Protein AF-A0A520XTR5-F1 (afdb_monomer)

Sequence (187 aa):
MSNNLAYTSVGLPLHTDNPYRDPCPTVQLLHCLAAAPTGGASQFADGFHAAERLRDEDPESFEVLTSTPLTFRFHDDDVDLRASRPMIELDLRGEVVAVSVNHRSMEAPSPTHVDLDSFYRAYQRFATLLQEGQIELTLRPGELVAFDNRRVLHGRAGFELTERRHLQGCYIDMDAIWSAARQATSK

Mean predic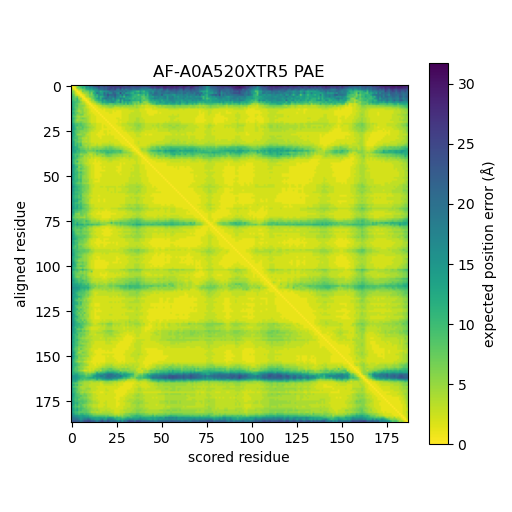ted aligned error: 4.66 Å

Foldseek 3Di:
DDPDCVPPLAWWAWFFPDPLDVVDFFKKKKAWQDAAPDFWWKKKFFLQVLLVVCCVVPVLLSCLQAQFWWKFWDDDDPDTGIDIHGQFHADPVRHTDFGGDDPVGTDQGDCVRDDNVSNVVSVVSSSVSRVVRMDTHGDDHGDMDMDTSRTMTMIITRGDPPDDTDMDMDTDHVVVVVVVVVVVVVD

Radius of gyration: 17.44 Å; Cα contacts (8 Å, |Δi|>4): 364; chains: 1; bounding box: 44×44×43 Å

Solvent-accessible surface area (backbone atoms only — not comparable to full-atom values): 10175 Å² total; per-residue (Å²): 128,85,90,51,66,88,81,49,54,61,55,41,69,74,23,25,64,57,59,20,40,83,78,52,60,33,24,40,35,44,33,25,71,30,52,46,94,45,61,50,33,37,29,38,21,56,39,54,62,29,47,53,50,32,44,74,76,38,49,67,37,34,51,47,37,47,69,36,68,31,45,18,44,48,79,56,100,93,44,80,40,65,26,75,46,29,39,34,34,61,47,99,86,68,47,79,70,32,38,49,42,40,84,90,31,48,52,83,70,51,72,90,75,39,62,61,69,60,48,54,52,25,51,50,53,49,52,49,43,36,58,75,56,49,46,77,49,76,63,49,59,81,37,72,51,72,48,45,26,32,41,40,26,37,29,26,46,42,37,58,82,86,63,72,61,38,70,54,71,53,72,49,57,54,66,58,53,52,52,52,49,55,59,62,7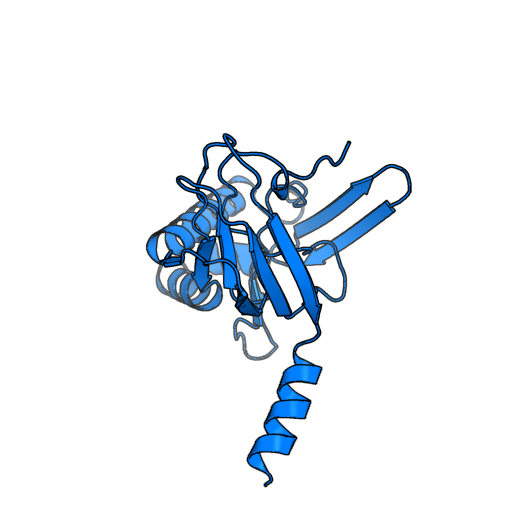4,73,109

pLDDT: mean 92.62, std 10.98, range [32.16, 98.81]

Structure (mmCIF, N/CA/C/O backbone):
data_AF-A0A520XTR5-F1
#
_entry.id   AF-A0A520XTR5-F1
#
loop_
_atom_site.group_PDB
_atom_site.id
_atom_site.type_symbol
_atom_site.label_atom_id
_atom_site.label_alt_id
_atom_site.label_comp_id
_atom_site.label_asym_id
_atom_site.label_entity_id
_atom_site.label_seq_id
_atom_site.pdbx_PDB_ins_code
_atom_site.Cartn_x
_atom_site.Cartn_y
_atom_site.Cartn_z
_atom_site.occupancy
_atom_site.B_iso_or_equiv
_atom_site.auth_seq_id
_atom_site.auth_comp_id
_atom_site.auth_asym_id
_atom_site.auth_atom_id
_atom_site.pdbx_PDB_model_num
ATOM 1 N N . MET A 1 1 ? 9.922 20.041 -12.604 1.00 32.16 1 MET A N 1
ATOM 2 C CA . MET A 1 1 ? 10.664 18.768 -12.426 1.00 32.16 1 MET A CA 1
ATOM 3 C C . MET A 1 1 ? 9.805 17.893 -11.536 1.00 32.16 1 MET A C 1
ATOM 5 O O . MET A 1 1 ? 9.336 18.405 -10.532 1.00 32.16 1 MET A O 1
ATOM 9 N N . SER A 1 2 ? 9.520 16.646 -11.914 1.00 37.62 2 SER A N 1
ATOM 10 C CA . SER A 1 2 ? 8.594 15.815 -11.133 1.00 37.62 2 SER A CA 1
ATOM 11 C C . SER A 1 2 ? 9.166 15.533 -9.739 1.00 37.62 2 SER A C 1
ATOM 13 O O . SER A 1 2 ? 10.235 14.942 -9.625 1.00 37.62 2 SER A O 1
ATOM 15 N N . ASN A 1 3 ? 8.448 15.939 -8.690 1.00 50.62 3 ASN A N 1
ATOM 16 C CA . ASN A 1 3 ? 8.819 15.752 -7.280 1.00 50.62 3 ASN A CA 1
ATOM 17 C C . ASN A 1 3 ? 8.570 14.309 -6.778 1.00 50.62 3 ASN A C 1
ATOM 19 O O . ASN A 1 3 ? 8.409 14.059 -5.585 1.00 50.62 3 ASN A O 1
ATOM 23 N N . ASN A 1 4 ? 8.461 13.339 -7.690 1.00 57.62 4 ASN A N 1
ATOM 24 C CA . ASN A 1 4 ? 8.112 11.968 -7.350 1.00 57.62 4 ASN A CA 1
ATOM 25 C C . ASN A 1 4 ? 9.374 11.102 -7.235 1.00 57.62 4 ASN A C 1
ATOM 27 O O . ASN A 1 4 ? 10.077 10.866 -8.220 1.00 57.62 4 ASN A O 1
ATOM 31 N N . LEU A 1 5 ? 9.619 10.577 -6.029 1.00 57.38 5 LEU A N 1
ATOM 32 C CA . LEU A 1 5 ? 10.731 9.671 -5.721 1.00 57.38 5 LEU A CA 1
ATOM 33 C C . LEU A 1 5 ? 10.787 8.432 -6.632 1.00 57.38 5 LEU A C 1
ATOM 35 O O . LEU A 1 5 ? 11.877 7.889 -6.827 1.00 57.38 5 LEU A O 1
ATOM 39 N N . ALA A 1 6 ? 9.667 8.037 -7.256 1.00 59.34 6 ALA A N 1
ATOM 40 C CA . ALA A 1 6 ? 9.623 6.994 -8.284 1.00 59.34 6 ALA A CA 1
ATOM 41 C C . ALA A 1 6 ? 10.633 7.229 -9.429 1.00 59.34 6 ALA A C 1
ATOM 43 O O . ALA A 1 6 ? 11.155 6.263 -9.995 1.00 59.34 6 ALA A O 1
ATOM 44 N N . TYR A 1 7 ? 10.962 8.495 -9.717 1.00 56.88 7 TYR A N 1
ATOM 45 C CA . TYR A 1 7 ? 11.889 8.910 -10.773 1.00 56.88 7 TYR A CA 1
ATOM 46 C C . TYR A 1 7 ? 13.347 9.088 -10.313 1.00 56.88 7 TYR A C 1
ATOM 48 O O . TYR A 1 7 ? 14.179 9.533 -11.100 1.00 56.88 7 TYR A O 1
ATOM 56 N N . THR A 1 8 ? 13.685 8.736 -9.067 1.00 68.94 8 THR A N 1
ATOM 57 C CA . THR A 1 8 ? 15.071 8.767 -8.553 1.00 68.94 8 THR A CA 1
ATOM 58 C C . THR A 1 8 ? 15.686 7.362 -8.489 1.00 68.94 8 THR A C 1
ATOM 60 O O . THR A 1 8 ? 14.967 6.373 -8.639 1.00 68.94 8 THR A O 1
ATOM 63 N N . SER A 1 9 ? 17.003 7.249 -8.267 1.00 67.94 9 SER A N 1
ATOM 64 C CA . SER A 1 9 ? 17.725 5.972 -8.079 1.00 67.94 9 SER A CA 1
ATOM 65 C C . SER A 1 9 ? 17.643 5.398 -6.658 1.00 67.94 9 SER A C 1
ATOM 67 O O . SER A 1 9 ? 18.043 4.256 -6.421 1.00 67.94 9 SER A O 1
ATOM 69 N N . VAL A 1 10 ? 17.103 6.172 -5.710 1.00 78.25 10 VAL A N 1
ATOM 70 C CA . VAL A 1 10 ? 16.938 5.761 -4.311 1.00 78.25 10 VAL A CA 1
ATOM 71 C C . VAL A 1 10 ? 15.901 4.639 -4.220 1.00 78.25 10 VAL A C 1
ATOM 73 O O . VAL A 1 10 ? 14.951 4.580 -5.010 1.00 78.25 10 VAL A O 1
ATOM 76 N N . GLY A 1 11 ? 16.097 3.723 -3.269 1.00 79.62 11 GLY A N 1
ATOM 77 C CA . GLY A 1 11 ? 15.112 2.690 -2.969 1.00 79.62 11 GLY A CA 1
ATOM 78 C C . GLY A 1 11 ? 13.761 3.317 -2.629 1.00 79.62 11 GLY A C 1
ATOM 79 O O . GLY A 1 11 ? 13.691 4.314 -1.912 1.00 79.62 11 GLY A O 1
ATOM 80 N N . LEU A 1 12 ? 12.692 2.752 -3.177 1.00 86.44 12 LEU A N 1
ATOM 81 C CA . LEU A 1 12 ? 11.330 3.178 -2.910 1.00 86.44 12 LEU A CA 1
ATOM 82 C C . LEU A 1 12 ? 10.739 2.214 -1.878 1.00 86.44 12 LEU A C 1
ATOM 84 O O . LEU A 1 12 ? 10.541 1.047 -2.221 1.00 86.44 12 LEU A O 1
ATOM 88 N N . PRO A 1 13 ? 10.473 2.660 -0.637 1.00 91.75 13 PRO A N 1
ATOM 89 C CA . PRO A 1 13 ? 9.863 1.808 0.376 1.00 91.75 13 PRO A CA 1
ATOM 90 C C . PRO A 1 13 ? 8.513 1.252 -0.081 1.00 91.75 13 PRO A C 1
ATOM 92 O O . PRO A 1 13 ? 7.855 1.845 -0.943 1.00 91.75 13 PRO A O 1
ATOM 95 N N . LEU A 1 14 ? 8.089 0.151 0.541 1.00 96.62 14 LEU A N 1
ATOM 96 C CA . LEU A 1 14 ? 6.761 -0.424 0.343 1.00 96.62 14 LEU A CA 1
ATOM 97 C C . LEU A 1 14 ? 5.670 0.640 0.538 1.00 96.62 14 LEU A C 1
ATOM 99 O O . LEU A 1 14 ? 5.658 1.369 1.532 1.00 96.62 14 LEU A O 1
ATOM 103 N N . HIS A 1 15 ? 4.773 0.741 -0.438 1.00 97.50 15 HIS A N 1
ATOM 104 C CA . HIS A 1 15 ? 3.642 1.660 -0.429 1.00 97.50 15 HIS A CA 1
ATOM 105 C C . HIS A 1 15 ? 2.502 1.143 -1.313 1.00 97.50 15 HIS A C 1
ATOM 107 O O . HIS A 1 15 ? 2.707 0.293 -2.181 1.00 97.50 15 HIS A O 1
ATOM 113 N N . THR A 1 16 ? 1.307 1.684 -1.105 1.00 98.12 16 THR A N 1
ATOM 114 C CA . THR A 1 16 ? 0.222 1.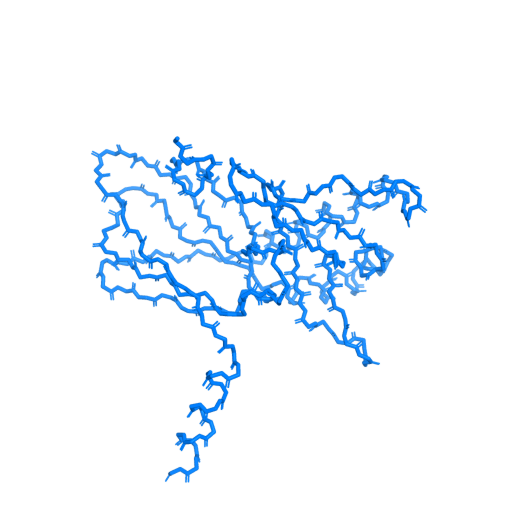651 -2.085 1.00 98.12 16 THR A CA 1
ATOM 115 C C . THR A 1 16 ? 0.145 2.983 -2.814 1.00 98.12 16 THR A C 1
ATOM 117 O O . THR A 1 16 ? 0.513 4.048 -2.292 1.00 98.12 16 THR A O 1
ATOM 120 N N . ASP A 1 17 ? -0.272 2.928 -4.073 1.00 97.56 17 ASP A N 1
ATOM 121 C CA . ASP A 1 17 ? -0.282 4.103 -4.923 1.00 97.56 17 ASP A CA 1
ATOM 122 C C . ASP A 1 17 ? -1.573 4.893 -4.802 1.00 97.56 17 ASP A C 1
ATOM 124 O O . ASP A 1 17 ? -2.671 4.347 -4.747 1.00 97.56 17 ASP A O 1
ATOM 128 N N . ASN A 1 18 ? -1.415 6.215 -4.844 1.00 97.19 18 ASN A N 1
ATOM 129 C CA . ASN A 1 18 ? -2.508 7.172 -4.969 1.00 97.19 18 ASN A CA 1
ATOM 130 C C . ASN A 1 18 ? -3.596 7.066 -3.870 1.00 97.19 18 ASN A C 1
ATOM 132 O O . ASN A 1 18 ? -4.772 7.268 -4.185 1.00 97.19 18 ASN A O 1
ATOM 136 N N . PRO A 1 19 ? -3.261 6.852 -2.575 1.00 97.44 19 PRO A N 1
ATOM 137 C CA . PRO A 1 19 ? -4.279 6.818 -1.517 1.00 97.44 19 PRO A CA 1
ATOM 138 C C . PRO A 1 19 ? -4.987 8.171 -1.312 1.00 97.44 19 PRO A C 1
ATOM 140 O O . PRO A 1 19 ? -6.008 8.234 -0.643 1.00 97.44 19 PRO A O 1
ATOM 143 N N . TYR A 1 20 ? -4.475 9.246 -1.919 1.00 97.56 20 TYR A N 1
ATOM 144 C CA . TYR A 1 20 ? -5.087 10.578 -1.997 1.00 97.56 20 TYR A CA 1
ATOM 145 C C . TYR A 1 20 ? -6.197 10.711 -3.058 1.00 97.56 20 TYR A C 1
ATOM 147 O O . TYR A 1 20 ? -6.815 11.769 -3.154 1.00 97.56 20 TYR A O 1
ATOM 155 N N . ARG A 1 21 ? -6.446 9.683 -3.884 1.00 97.62 21 ARG A N 1
ATOM 156 C CA . ARG A 1 21 ? -7.571 9.639 -4.834 1.00 97.62 21 ARG A CA 1
ATOM 157 C C . ARG A 1 21 ? -8.762 8.911 -4.228 1.00 97.62 21 ARG A C 1
ATOM 159 O O . ARG A 1 21 ? -8.581 7.899 -3.551 1.00 97.62 21 ARG A O 1
ATOM 166 N N . ASP A 1 22 ? -9.965 9.380 -4.535 1.00 96.12 22 ASP A N 1
ATOM 167 C CA . ASP A 1 22 ? -11.221 8.730 -4.162 1.00 96.12 22 ASP A CA 1
ATOM 168 C C . ASP A 1 22 ? -12.160 8.641 -5.388 1.00 96.12 22 ASP A C 1
ATOM 170 O O . ASP A 1 22 ? -12.585 9.686 -5.888 1.00 96.12 22 ASP A O 1
ATOM 174 N N . PRO A 1 23 ? -12.430 7.437 -5.933 1.00 95.19 23 PRO A N 1
ATOM 175 C CA . PRO A 1 23 ? -11.932 6.138 -5.473 1.00 95.19 23 PRO A CA 1
ATOM 176 C C . PRO A 1 23 ? -10.418 5.955 -5.691 1.00 95.19 23 PRO A C 1
ATOM 178 O O . PRO A 1 23 ? -9.812 6.550 -6.586 1.00 95.19 23 PRO A O 1
ATOM 181 N N . CYS A 1 24 ? -9.797 5.107 -4.862 1.00 95.31 24 CYS A N 1
ATOM 182 C CA . CYS A 1 24 ? -8.406 4.686 -5.052 1.00 95.31 24 CYS A CA 1
ATOM 183 C C . CYS A 1 24 ? -8.292 3.780 -6.290 1.00 95.31 24 CYS A C 1
ATOM 185 O O . CYS A 1 24 ? -9.105 2.856 -6.400 1.00 95.31 24 CYS A O 1
ATOM 187 N N . PRO A 1 25 ? -7.279 3.946 -7.164 1.00 96.19 25 PRO A N 1
ATOM 188 C CA . PRO A 1 25 ? -7.008 2.980 -8.223 1.00 96.19 25 PRO A CA 1
ATOM 189 C C . PRO A 1 25 ? -6.819 1.578 -7.640 1.00 96.19 25 PRO A C 1
ATOM 191 O O . PRO A 1 25 ? -6.053 1.389 -6.692 1.00 96.19 25 PRO A O 1
ATOM 194 N N . THR A 1 26 ? -7.527 0.598 -8.193 1.00 97.50 26 THR A N 1
ATOM 195 C CA . THR A 1 26 ? -7.633 -0.730 -7.570 1.00 97.50 26 THR A CA 1
ATOM 196 C C . THR A 1 26 ? -6.644 -1.741 -8.134 1.00 97.50 26 THR A C 1
ATOM 198 O O . THR A 1 26 ? -6.197 -2.612 -7.398 1.00 97.50 26 THR A O 1
ATOM 201 N N . VAL A 1 27 ? -6.227 -1.616 -9.395 1.00 98.19 27 VAL A N 1
ATOM 202 C CA . VAL A 1 27 ? -5.197 -2.476 -9.991 1.00 98.19 27 VAL A CA 1
ATOM 203 C C . VAL A 1 27 ? -4.121 -1.611 -10.616 1.00 98.19 27 VAL A C 1
ATOM 205 O O . VAL A 1 27 ? -4.419 -0.706 -11.396 1.00 98.19 27 VAL A O 1
ATOM 208 N N . GLN A 1 28 ? -2.865 -1.923 -10.315 1.00 98.25 28 GLN A N 1
ATOM 209 C CA . GLN A 1 28 ? -1.717 -1.327 -10.983 1.00 98.25 28 GLN A CA 1
ATOM 210 C C . GLN A 1 28 ? -1.041 -2.355 -11.888 1.00 98.25 28 GLN A C 1
ATOM 212 O O . GLN A 1 28 ? -0.852 -3.511 -11.506 1.00 98.25 28 GLN A O 1
ATOM 217 N N . LEU A 1 29 ? -0.663 -1.915 -13.088 1.00 97.88 29 LEU A N 1
ATOM 218 C CA . LEU A 1 29 ? 0.145 -2.676 -14.028 1.00 97.88 29 LEU A CA 1
ATOM 219 C C . LEU A 1 29 ? 1.476 -1.965 -14.228 1.00 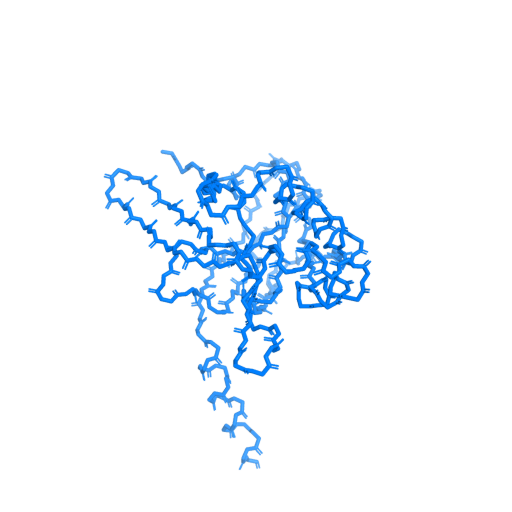97.88 29 LEU A C 1
ATOM 221 O O . LEU A 1 29 ? 1.499 -0.757 -14.456 1.00 97.88 29 LEU A O 1
ATOM 225 N N . LEU A 1 30 ? 2.570 -2.720 -14.202 1.00 97.38 30 LEU A N 1
ATOM 226 C CA . LEU A 1 30 ? 3.914 -2.231 -14.491 1.00 97.38 30 LEU A CA 1
ATOM 227 C C . LEU A 1 30 ? 4.552 -3.114 -15.564 1.00 97.38 30 LEU A C 1
ATOM 229 O O . LEU A 1 30 ? 4.818 -4.292 -15.332 1.00 97.38 30 LEU A O 1
ATOM 233 N N . HIS A 1 31 ? 4.814 -2.533 -16.734 1.00 97.44 31 HIS A N 1
ATOM 234 C CA . HIS A 1 31 ? 5.477 -3.189 -17.859 1.00 97.44 31 HIS A CA 1
ATOM 235 C C . HIS A 1 31 ? 6.937 -2.740 -17.951 1.00 97.44 31 HIS A C 1
ATOM 237 O O . HIS A 1 31 ? 7.220 -1.545 -18.075 1.00 97.44 31 HIS A O 1
ATOM 243 N N . CYS A 1 32 ? 7.876 -3.682 -17.904 1.00 96.31 32 CYS A N 1
ATOM 244 C CA . CYS A 1 32 ? 9.294 -3.383 -18.058 1.00 96.31 32 CYS A CA 1
ATOM 245 C C . CYS A 1 32 ? 9.649 -3.207 -19.540 1.00 96.31 32 CYS A C 1
ATOM 247 O O . CYS A 1 32 ? 9.584 -4.148 -20.323 1.00 96.31 32 CYS A O 1
ATOM 249 N N . LEU A 1 33 ? 10.062 -1.998 -19.924 1.00 94.75 33 LEU A N 1
ATOM 250 C CA . LEU A 1 33 ? 10.560 -1.693 -21.269 1.00 94.75 33 LEU A CA 1
ATOM 251 C C . LEU A 1 33 ? 12.090 -1.719 -21.328 1.00 94.75 33 LEU A C 1
ATOM 253 O O . LEU A 1 33 ? 12.666 -2.101 -22.342 1.00 94.75 33 LEU A O 1
ATOM 257 N N . ALA A 1 34 ? 12.748 -1.316 -20.241 1.00 91.75 34 ALA A N 1
ATOM 258 C CA . ALA A 1 34 ? 14.190 -1.420 -20.064 1.00 91.75 34 ALA A CA 1
ATOM 259 C C . ALA A 1 34 ? 14.512 -1.640 -18.578 1.00 91.75 34 ALA A C 1
ATOM 261 O O . ALA A 1 34 ? 14.078 -0.861 -17.723 1.00 91.75 34 ALA A O 1
ATOM 262 N N . ALA A 1 35 ? 15.264 -2.694 -18.268 1.00 87.75 35 ALA A N 1
ATOM 263 C CA . ALA A 1 35 ? 15.732 -2.974 -16.913 1.00 87.75 35 ALA A CA 1
ATOM 264 C C . ALA A 1 35 ? 17.032 -2.207 -16.619 1.00 87.75 35 ALA A C 1
ATOM 266 O O . ALA A 1 35 ? 17.782 -1.883 -17.536 1.00 87.75 35 ALA A O 1
ATOM 267 N N . ALA A 1 36 ? 17.299 -1.917 -15.342 1.00 84.44 36 ALA A N 1
ATOM 268 C CA . ALA A 1 36 ? 18.616 -1.422 -14.943 1.00 84.44 36 ALA A CA 1
ATOM 269 C C . ALA A 1 36 ? 19.649 -2.566 -15.000 1.00 84.44 36 ALA A C 1
ATOM 271 O O . ALA A 1 36 ? 19.270 -3.709 -14.733 1.00 84.44 36 ALA A O 1
ATOM 272 N N . PRO A 1 37 ? 20.936 -2.280 -15.277 1.00 79.44 37 PRO A N 1
ATOM 273 C CA . PRO A 1 37 ? 21.985 -3.303 -15.274 1.00 79.44 37 PRO A CA 1
ATOM 274 C C . PRO A 1 37 ? 22.190 -3.956 -13.898 1.00 79.44 37 PRO A C 1
ATOM 276 O O . PRO A 1 37 ? 22.423 -5.161 -13.819 1.00 79.44 37 PRO A O 1
ATOM 279 N N . THR A 1 38 ? 22.060 -3.171 -12.820 1.00 83.75 38 THR A N 1
ATOM 280 C CA . THR A 1 38 ? 22.278 -3.613 -11.434 1.00 83.75 38 THR A CA 1
ATOM 281 C C . THR A 1 38 ? 21.221 -3.024 -10.498 1.00 83.75 38 THR A C 1
ATOM 283 O O . THR A 1 38 ? 20.965 -1.818 -10.514 1.00 83.75 38 THR A O 1
ATOM 286 N N . GLY A 1 39 ? 20.646 -3.866 -9.633 1.00 86.94 39 GLY A N 1
ATOM 287 C CA . GLY A 1 39 ? 19.657 -3.468 -8.627 1.00 86.94 39 GLY A CA 1
ATOM 288 C C . GLY A 1 39 ? 18.260 -3.210 -9.201 1.00 86.94 39 GLY A C 1
ATOM 289 O O . GLY A 1 39 ? 17.907 -3.671 -10.285 1.00 86.94 39 GLY A O 1
ATOM 290 N N . GLY A 1 40 ? 17.433 -2.472 -8.459 1.00 86.62 40 GLY A N 1
ATOM 291 C CA . GLY A 1 40 ? 16.129 -2.012 -8.953 1.00 86.62 40 GLY A CA 1
ATOM 292 C C . GLY A 1 40 ? 15.057 -3.095 -9.055 1.00 86.62 40 GLY A C 1
ATOM 293 O O . GLY A 1 40 ? 14.064 -2.878 -9.764 1.00 86.62 40 GLY A O 1
ATOM 294 N N . ALA A 1 41 ? 15.266 -4.219 -8.359 1.00 90.75 41 ALA A N 1
ATOM 295 C CA . ALA A 1 41 ? 14.280 -5.274 -8.174 1.00 90.75 41 ALA A CA 1
ATOM 296 C C . ALA A 1 41 ? 12.992 -4.688 -7.587 1.00 90.75 41 ALA A C 1
ATOM 298 O O . ALA A 1 41 ? 13.034 -3.813 -6.714 1.00 90.75 41 ALA A O 1
ATOM 299 N N . SER A 1 42 ? 11.853 -5.148 -8.098 1.00 94.25 42 SER A N 1
ATOM 300 C CA . SER A 1 42 ? 10.549 -4.776 -7.556 1.00 94.25 42 SER A CA 1
ATOM 301 C C . SER A 1 42 ? 10.350 -5.523 -6.246 1.00 94.25 42 SER A C 1
ATOM 303 O O . SER A 1 42 ? 10.671 -6.705 -6.155 1.00 94.25 42 SER A O 1
ATOM 305 N N . GLN A 1 43 ? 9.834 -4.836 -5.239 1.00 96.50 43 GLN A N 1
ATOM 306 C CA . GLN A 1 43 ? 9.546 -5.408 -3.927 1.00 96.50 43 GLN A CA 1
ATOM 307 C C . GLN A 1 43 ? 8.036 -5.441 -3.742 1.00 96.50 43 GLN A C 1
ATOM 309 O O . GLN A 1 43 ? 7.367 -4.494 -4.148 1.00 96.50 43 GLN A O 1
ATOM 314 N N . PHE A 1 44 ? 7.506 -6.503 -3.144 1.00 98.19 44 PHE A N 1
ATOM 315 C CA . PHE A 1 44 ? 6.075 -6.650 -2.884 1.00 98.19 44 PHE A CA 1
ATOM 316 C C . PHE A 1 44 ? 5.832 -7.206 -1.486 1.00 98.19 44 PHE A C 1
ATOM 318 O O . PHE A 1 44 ? 6.627 -8.004 -0.997 1.00 98.19 44 PHE A O 1
ATOM 325 N N . ALA A 1 45 ? 4.720 -6.817 -0.870 1.00 98.38 45 ALA A N 1
ATOM 326 C CA . ALA A 1 45 ? 4.241 -7.388 0.384 1.00 98.38 45 ALA A CA 1
ATOM 327 C C . ALA A 1 45 ? 2.711 -7.488 0.375 1.00 98.38 45 ALA A C 1
ATOM 329 O O . ALA A 1 45 ? 2.022 -6.591 -0.120 1.00 98.38 45 ALA A O 1
ATOM 330 N N . ASP A 1 46 ? 2.174 -8.574 0.932 1.00 98.69 46 ASP A N 1
ATOM 331 C CA . ASP A 1 46 ? 0.731 -8.752 1.098 1.00 98.69 46 ASP A CA 1
ATOM 332 C C . ASP A 1 46 ? 0.244 -7.974 2.328 1.00 98.69 46 ASP A C 1
ATOM 334 O O . ASP A 1 46 ? 0.418 -8.407 3.470 1.00 98.69 46 ASP A O 1
ATOM 338 N N . GLY A 1 47 ? -0.367 -6.811 2.092 1.00 98.69 47 GLY A N 1
ATOM 339 C CA . GLY A 1 47 ? -0.866 -5.943 3.151 1.00 98.69 47 GLY A CA 1
ATOM 340 C C . GLY A 1 47 ? -2.000 -6.567 3.955 1.00 98.69 47 GLY A C 1
ATOM 341 O O . GLY A 1 47 ? -2.106 -6.288 5.146 1.00 98.69 47 GLY A O 1
ATOM 342 N N . PHE A 1 48 ? -2.809 -7.446 3.353 1.00 98.81 48 PHE A N 1
ATOM 343 C CA . PHE A 1 48 ? -3.891 -8.120 4.077 1.00 98.81 48 PHE A CA 1
ATOM 344 C C . PHE A 1 48 ? -3.315 -9.143 5.043 1.00 98.81 48 PHE A C 1
ATOM 346 O O . PHE A 1 48 ? -3.690 -9.165 6.209 1.00 98.81 48 PHE A O 1
ATOM 353 N N . HIS A 1 49 ? -2.339 -9.932 4.593 1.00 98.69 49 HIS A N 1
ATOM 354 C CA . HIS A 1 49 ? -1.661 -10.875 5.476 1.00 98.69 49 HIS A CA 1
ATOM 355 C C . HIS A 1 49 ? -0.954 -10.165 6.640 1.00 98.69 49 HIS A C 1
ATOM 357 O O . HIS A 1 49 ? -1.080 -10.593 7.784 1.00 98.69 49 HIS A O 1
ATOM 363 N N . ALA A 1 50 ? -0.255 -9.056 6.374 1.00 98.75 50 ALA A N 1
ATOM 364 C CA . ALA A 1 50 ? 0.368 -8.259 7.430 1.00 98.75 50 ALA A CA 1
ATOM 365 C C . ALA A 1 50 ? -0.667 -7.658 8.401 1.00 98.75 50 ALA A C 1
ATOM 367 O O . ALA A 1 50 ? -0.400 -7.580 9.598 1.00 98.75 50 ALA A O 1
ATOM 368 N N . ALA A 1 51 ? -1.840 -7.249 7.906 1.00 98.81 51 ALA A N 1
ATOM 369 C CA . ALA A 1 51 ? -2.910 -6.684 8.724 1.00 98.81 51 ALA A CA 1
ATOM 370 C C . ALA A 1 51 ? -3.549 -7.745 9.632 1.00 98.81 51 ALA A C 1
ATOM 372 O O . ALA A 1 51 ? -3.751 -7.483 10.812 1.00 98.81 51 ALA A O 1
ATOM 373 N N . GLU A 1 52 ? -3.795 -8.953 9.123 1.00 98.75 52 GLU A N 1
ATOM 374 C CA . GLU A 1 52 ? -4.296 -10.071 9.935 1.00 98.75 52 GLU A CA 1
ATOM 375 C C . GLU A 1 52 ? -3.262 -10.530 10.972 1.00 98.75 52 GLU A C 1
ATOM 377 O O . GLU A 1 52 ? -3.600 -10.745 12.131 1.00 98.75 52 GLU A O 1
ATOM 382 N N . ARG A 1 53 ? -1.971 -10.570 10.615 1.00 98.62 53 ARG A N 1
ATOM 383 C CA . ARG A 1 53 ? -0.912 -10.801 11.609 1.00 98.62 53 ARG A CA 1
ATOM 384 C C . ARG A 1 53 ? -0.905 -9.731 12.696 1.00 98.62 53 ARG A C 1
ATOM 386 O O . ARG A 1 53 ? -0.743 -10.058 13.864 1.00 98.62 53 ARG A O 1
ATOM 393 N N . LEU A 1 54 ? -1.092 -8.461 12.331 1.00 98.81 54 LEU A N 1
ATOM 394 C CA . LEU A 1 54 ? -1.191 -7.382 13.311 1.00 98.81 54 LEU A CA 1
ATOM 395 C C . LEU A 1 54 ? -2.408 -7.574 14.222 1.00 98.81 54 LEU A C 1
ATOM 397 O O . LEU A 1 54 ? -2.275 -7.420 15.429 1.00 98.81 54 LEU A O 1
ATOM 401 N N . ARG A 1 55 ? -3.562 -7.949 13.661 1.00 98.75 55 ARG A N 1
ATOM 402 C CA . ARG A 1 55 ? -4.786 -8.251 14.414 1.00 98.75 55 ARG A CA 1
ATOM 403 C C . ARG A 1 55 ? -4.564 -9.341 15.461 1.00 98.75 55 ARG A C 1
ATOM 405 O O . ARG A 1 55 ? -5.050 -9.193 16.577 1.00 98.75 55 ARG A O 1
ATOM 412 N N . ASP A 1 56 ? -3.838 -10.399 15.110 1.00 98.62 56 ASP A N 1
ATOM 413 C CA . ASP A 1 56 ? -3.572 -11.529 16.004 1.00 98.62 56 ASP A CA 1
ATOM 414 C C . ASP A 1 56 ? -2.485 -11.220 17.048 1.00 98.62 56 ASP A C 1
ATOM 416 O O . ASP A 1 56 ? -2.603 -11.603 18.213 1.00 98.62 56 ASP A O 1
ATOM 420 N N . GLU A 1 57 ? -1.406 -10.549 16.636 1.00 98.50 57 GLU A N 1
ATOM 421 C CA . GLU A 1 57 ? -0.208 -10.341 17.459 1.00 98.50 57 GLU A CA 1
ATOM 422 C C . GLU A 1 57 ? -0.275 -9.071 18.328 1.00 98.50 57 GLU A C 1
ATOM 424 O O . GLU A 1 57 ? 0.316 -9.036 19.408 1.00 98.50 57 GLU A O 1
ATOM 429 N N . ASP A 1 58 ? -0.963 -8.026 17.863 1.00 98.56 58 ASP A N 1
ATOM 430 C CA . ASP A 1 58 ? -1.119 -6.735 18.543 1.00 98.56 58 ASP A CA 1
ATOM 431 C C . ASP A 1 58 ? -2.483 -6.085 18.198 1.00 98.56 58 ASP A C 1
ATOM 433 O O . ASP A 1 58 ? -2.559 -5.144 17.393 1.00 98.56 58 ASP A O 1
ATOM 437 N N . PRO A 1 59 ? -3.582 -6.574 18.809 1.00 98.56 59 PRO A N 1
ATOM 438 C CA . PRO A 1 59 ? -4.932 -6.084 18.533 1.00 98.56 59 PRO A CA 1
ATOM 439 C C . PRO A 1 59 ? -5.124 -4.588 18.827 1.00 98.56 59 PRO A C 1
ATOM 441 O O . PRO A 1 59 ? -5.964 -3.945 18.202 1.00 98.56 59 PRO A O 1
ATOM 444 N N . GLU A 1 60 ? -4.358 -4.022 19.767 1.00 98.44 60 GLU A N 1
ATOM 445 C CA . GLU A 1 60 ? -4.418 -2.593 20.097 1.00 98.44 60 GLU A CA 1
ATOM 446 C C . GLU A 1 60 ? -3.866 -1.756 18.940 1.00 98.44 60 GLU A C 1
ATOM 448 O O . GLU A 1 60 ? -4.521 -0.820 18.480 1.00 98.44 60 GLU A O 1
ATOM 453 N N . SER A 1 61 ? -2.695 -2.124 18.410 1.00 98.62 61 SER A N 1
ATOM 454 C CA . SER A 1 61 ? -2.145 -1.476 17.218 1.00 98.62 61 SER A CA 1
ATOM 455 C C . SER A 1 61 ? -3.041 -1.666 15.996 1.00 98.62 61 SER A C 1
ATOM 457 O O . SER A 1 61 ? -3.196 -0.734 15.206 1.00 98.62 61 SER A O 1
ATOM 459 N N . PHE A 1 62 ? -3.657 -2.841 15.837 1.00 98.81 62 PHE A N 1
ATOM 460 C CA . PHE A 1 62 ? -4.630 -3.076 14.771 1.00 98.81 62 PHE A CA 1
ATOM 461 C C . PHE A 1 62 ? -5.804 -2.096 14.861 1.00 98.81 62 PHE A C 1
ATOM 463 O O . PHE A 1 62 ? -6.077 -1.398 13.886 1.00 98.81 62 PHE A O 1
ATOM 470 N N . GLU A 1 63 ? -6.423 -1.975 16.039 1.00 98.50 63 GLU A N 1
ATOM 471 C CA . GLU A 1 63 ? -7.543 -1.059 16.280 1.00 98.50 63 GLU A CA 1
ATOM 472 C C . GLU A 1 63 ? -7.157 0.401 16.015 1.00 98.50 63 GLU A C 1
ATOM 474 O O . GLU A 1 63 ? -7.914 1.155 15.402 1.00 98.50 63 GLU A O 1
ATOM 479 N N . VAL A 1 64 ? -5.953 0.817 16.417 1.00 98.50 64 VAL A N 1
ATOM 480 C CA . VAL A 1 64 ? -5.451 2.169 16.132 1.00 98.50 64 VAL A CA 1
ATOM 481 C C . VAL A 1 64 ? -5.378 2.419 14.622 1.00 98.50 64 VAL A C 1
ATOM 483 O O . VAL A 1 64 ? -5.815 3.473 14.153 1.00 98.50 64 VAL A O 1
ATOM 486 N N . LEU A 1 65 ? -4.861 1.467 13.841 1.00 98.56 65 LEU A N 1
ATOM 487 C CA . LEU A 1 65 ? -4.689 1.632 12.393 1.00 98.56 65 LEU A CA 1
ATOM 488 C C . LEU A 1 65 ? -5.987 1.496 11.586 1.00 98.56 65 LEU A C 1
ATOM 490 O O . LEU A 1 65 ? -6.044 2.020 10.467 1.00 98.56 65 LEU A O 1
ATOM 494 N N . THR A 1 66 ? -7.012 0.837 12.130 1.00 98.56 66 THR A N 1
ATOM 495 C CA . THR A 1 66 ? -8.340 0.710 11.506 1.00 98.56 66 THR A CA 1
ATOM 496 C C . THR A 1 66 ? -9.287 1.852 11.863 1.00 98.56 66 THR A C 1
ATOM 498 O O . THR A 1 66 ? -10.156 2.192 11.062 1.00 98.56 66 THR A O 1
ATOM 501 N N . SER A 1 67 ? -9.124 2.470 13.037 1.00 97.19 67 SER A N 1
ATOM 502 C CA . SER A 1 67 ? -10.016 3.530 13.530 1.00 97.19 67 SER A CA 1
ATOM 503 C C . SER A 1 67 ? -9.493 4.952 13.302 1.00 97.19 67 SER A C 1
ATOM 505 O O . SER A 1 67 ? -10.289 5.890 13.251 1.00 97.19 67 SER A O 1
ATOM 507 N N . THR A 1 68 ? -8.179 5.141 13.124 1.00 97.56 68 THR A N 1
ATOM 508 C CA . THR A 1 68 ? -7.591 6.478 12.931 1.00 97.56 68 THR A CA 1
ATOM 509 C C . THR A 1 68 ? -7.823 6.988 11.505 1.00 97.56 68 THR A C 1
ATOM 511 O O . THR A 1 68 ? -7.251 6.429 10.566 1.00 97.56 68 THR A O 1
ATOM 514 N N . PRO A 1 69 ? -8.569 8.090 11.293 1.00 95.62 69 PRO A N 1
ATOM 515 C CA . PRO A 1 69 ? -8.694 8.694 9.973 1.00 95.62 69 PRO A CA 1
ATOM 516 C C . PRO A 1 69 ? -7.381 9.380 9.572 1.00 95.62 69 PRO A C 1
ATOM 518 O O . PRO A 1 69 ? -6.931 10.323 10.226 1.00 95.62 69 PRO A O 1
ATOM 521 N N . LEU A 1 70 ? -6.784 8.948 8.460 1.00 96.94 70 LEU A N 1
ATOM 522 C CA . LEU A 1 70 ? -5.596 9.573 7.883 1.00 96.94 70 LEU A CA 1
ATOM 523 C C . LEU A 1 70 ? -5.971 10.370 6.646 1.00 96.94 70 LEU A C 1
ATOM 525 O O . LEU A 1 70 ? -6.746 9.909 5.812 1.00 96.94 70 LEU A O 1
ATOM 529 N N . THR A 1 71 ? -5.405 11.568 6.512 1.00 97.69 71 THR A N 1
ATOM 530 C CA . THR A 1 71 ? -5.472 12.308 5.252 1.00 97.69 71 THR A CA 1
ATOM 531 C C . THR A 1 71 ? -4.277 11.942 4.388 1.00 97.69 71 THR A C 1
ATOM 533 O O . THR A 1 71 ? -3.136 12.034 4.833 1.00 97.69 71 THR A O 1
ATOM 536 N N . PHE A 1 72 ? -4.544 11.635 3.123 1.00 98.19 72 PHE A N 1
ATOM 537 C CA . PHE A 1 72 ? -3.543 11.604 2.071 1.00 98.19 72 PHE A CA 1
ATOM 538 C C . PHE A 1 72 ? -3.766 12.781 1.123 1.00 98.19 72 PHE A C 1
ATOM 540 O O . PHE A 1 72 ? -4.896 13.007 0.685 1.00 98.19 72 PHE A O 1
ATOM 547 N N . ARG A 1 73 ? -2.700 13.506 0.779 1.00 97.62 73 ARG A N 1
ATOM 548 C CA . ARG A 1 73 ? -2.730 14.646 -0.136 1.00 97.62 73 ARG A CA 1
ATOM 549 C C . ARG A 1 73 ? -1.608 14.570 -1.168 1.00 97.62 73 ARG A C 1
ATOM 551 O O . ARG A 1 73 ? -0.460 14.273 -0.843 1.00 97.62 73 ARG A O 1
ATOM 558 N N . PHE A 1 74 ? -1.946 14.865 -2.414 1.00 96.62 74 PHE A N 1
ATOM 559 C CA . PHE A 1 74 ? -1.000 15.167 -3.481 1.00 96.62 74 PHE A CA 1
ATOM 560 C C . PHE A 1 74 ? -1.266 16.595 -3.951 1.00 96.62 74 PHE A C 1
ATOM 562 O O . PHE A 1 74 ? -2.387 16.903 -4.345 1.00 96.62 74 PHE A O 1
ATOM 569 N N . HIS A 1 75 ? -0.244 17.446 -3.893 1.00 94.25 75 HIS A N 1
ATOM 570 C CA . HIS A 1 75 ? -0.352 18.864 -4.215 1.00 94.25 75 HIS A CA 1
ATOM 571 C C . HIS A 1 75 ? 0.791 19.284 -5.146 1.00 94.25 75 HIS A C 1
ATOM 573 O O . HIS A 1 75 ? 1.962 19.081 -4.815 1.00 94.25 75 HIS A O 1
ATOM 579 N N . ASP A 1 76 ? 0.435 19.858 -6.289 1.00 92.31 76 ASP A N 1
ATOM 580 C CA . ASP A 1 76 ? 1.310 20.409 -7.329 1.00 92.31 76 ASP A CA 1
ATOM 581 C C . ASP A 1 76 ? 0.676 21.704 -7.883 1.00 92.31 76 ASP A C 1
ATOM 583 O O . ASP A 1 76 ? -0.429 22.058 -7.470 1.00 92.31 76 ASP A O 1
ATOM 587 N N . ASP A 1 77 ? 1.339 22.406 -8.806 1.00 92.00 77 ASP A N 1
ATOM 588 C CA . ASP A 1 77 ? 0.947 23.760 -9.257 1.00 92.00 77 ASP A CA 1
ATOM 589 C C . ASP A 1 77 ? -0.539 23.892 -9.670 1.00 92.00 77 ASP A C 1
ATOM 591 O O . ASP A 1 77 ? -1.206 24.848 -9.277 1.00 92.00 77 ASP A O 1
ATOM 595 N N . ASP A 1 78 ? -1.074 22.912 -10.410 1.00 94.88 78 ASP A N 1
ATOM 596 C CA . ASP A 1 78 ? -2.458 22.906 -10.922 1.00 94.88 78 ASP A CA 1
ATOM 597 C C . ASP A 1 78 ? -3.323 21.763 -10.345 1.00 94.88 78 ASP A C 1
ATOM 599 O O . ASP A 1 78 ? -4.443 21.520 -10.807 1.00 94.88 78 ASP A O 1
ATOM 603 N N . VAL A 1 79 ? -2.807 20.999 -9.375 1.00 94.56 79 VAL A N 1
ATOM 604 C CA . VAL A 1 79 ? -3.449 19.767 -8.888 1.00 94.56 79 VAL A CA 1
ATOM 605 C C . VAL A 1 79 ? -3.413 19.706 -7.368 1.00 94.56 79 VAL A C 1
ATOM 607 O O . VAL A 1 79 ? -2.346 19.625 -6.773 1.00 94.56 79 VAL A O 1
ATOM 610 N N . ASP A 1 80 ? -4.588 19.624 -6.745 1.00 96.25 80 ASP A N 1
ATOM 611 C CA . ASP A 1 80 ? -4.742 19.326 -5.320 1.00 96.25 80 ASP A CA 1
ATOM 612 C C . ASP A 1 80 ? -5.733 18.171 -5.148 1.00 96.25 80 ASP A C 1
ATOM 614 O O . ASP A 1 80 ? -6.938 18.320 -5.362 1.00 96.25 80 ASP A O 1
ATOM 618 N N . LEU A 1 81 ? -5.212 16.990 -4.822 1.00 97.69 81 LEU A N 1
ATOM 619 C CA . LEU A 1 81 ? -5.995 15.783 -4.574 1.00 97.69 81 LEU A CA 1
ATOM 620 C C . LEU A 1 81 ? -5.873 15.410 -3.106 1.00 97.69 81 LEU A C 1
ATOM 622 O O . LEU A 1 81 ? -4.763 15.289 -2.587 1.00 97.69 81 LEU A O 1
ATOM 626 N N . ARG A 1 82 ? -7.010 15.169 -2.456 1.00 97.69 82 ARG A N 1
ATOM 627 C CA . ARG A 1 82 ? -7.078 14.787 -1.050 1.00 97.69 82 ARG A CA 1
ATOM 628 C C . ARG A 1 82 ? -8.128 13.705 -0.848 1.00 97.69 82 ARG A C 1
ATOM 630 O O . ARG A 1 82 ? -9.240 13.825 -1.354 1.00 97.69 82 ARG A O 1
ATOM 637 N N . ALA A 1 83 ? -7.797 12.708 -0.039 1.00 97.88 83 ALA A N 1
ATOM 638 C CA . ALA A 1 83 ? -8.752 11.728 0.453 1.00 97.88 83 ALA A CA 1
ATOM 639 C C . ALA A 1 83 ? -8.432 11.358 1.902 1.00 97.88 83 ALA A C 1
ATOM 641 O O . ALA A 1 83 ? -7.277 11.433 2.331 1.00 97.88 83 ALA A O 1
ATOM 642 N N . SER A 1 84 ? -9.458 10.955 2.649 1.00 96.75 84 SER A N 1
ATOM 643 C CA . SER A 1 84 ? -9.308 10.496 4.027 1.00 96.75 84 SER A CA 1
ATOM 644 C C . SER A 1 84 ? -9.793 9.062 4.177 1.00 96.75 84 SER A C 1
ATOM 646 O O . SER A 1 84 ? -10.858 8.713 3.678 1.00 96.75 84 SER A O 1
ATOM 648 N N . ARG A 1 85 ? -8.990 8.230 4.838 1.00 96.75 85 ARG A N 1
ATOM 649 C CA . ARG A 1 85 ? -9.260 6.810 5.110 1.00 96.75 85 ARG A CA 1
ATOM 650 C C . ARG A 1 85 ? -8.320 6.301 6.203 1.00 96.75 85 ARG A C 1
ATOM 652 O O . ARG A 1 85 ? -7.258 6.899 6.388 1.00 96.75 85 ARG A O 1
ATOM 659 N N . PRO A 1 86 ? -8.675 5.235 6.929 1.00 97.62 86 PRO A N 1
ATOM 660 C CA . PRO A 1 86 ? -7.725 4.572 7.810 1.00 97.62 86 PRO A CA 1
ATOM 661 C C . PRO A 1 86 ? -6.588 3.915 7.018 1.00 97.62 86 PRO A C 1
ATOM 663 O O . PRO A 1 86 ? -6.664 3.740 5.799 1.00 97.62 86 PRO A O 1
ATOM 666 N N . MET A 1 87 ? -5.514 3.550 7.718 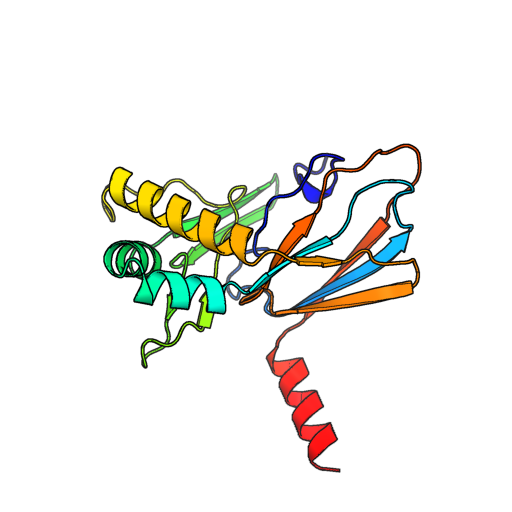1.00 98.19 87 MET A N 1
ATOM 667 C CA . MET A 1 87 ? -4.409 2.803 7.111 1.00 98.19 87 MET A CA 1
ATOM 668 C C . MET A 1 87 ? -4.851 1.393 6.714 1.00 98.19 87 MET A C 1
ATOM 670 O O . MET A 1 87 ? -4.399 0.881 5.692 1.00 98.19 87 MET A O 1
ATOM 674 N N . ILE A 1 88 ? -5.739 0.790 7.506 1.00 98.81 88 ILE A N 1
ATOM 675 C CA . ILE A 1 88 ? -6.344 -0.517 7.256 1.00 98.81 88 ILE A CA 1
ATOM 676 C C . ILE A 1 88 ? -7.861 -0.310 7.206 1.00 98.81 88 ILE A C 1
ATOM 678 O O . ILE A 1 88 ? -8.478 0.058 8.200 1.00 98.81 88 ILE A O 1
ATOM 682 N N . GLU A 1 89 ? -8.474 -0.509 6.045 1.00 98.62 89 GLU A N 1
ATOM 683 C CA . GLU A 1 89 ? -9.926 -0.398 5.880 1.00 98.62 89 GLU A CA 1
ATOM 684 C C . GLU A 1 89 ? -10.589 -1.753 6.120 1.00 98.62 89 GLU A C 1
ATOM 686 O O . GLU A 1 89 ? -10.160 -2.767 5.560 1.00 98.62 89 GLU A O 1
ATOM 691 N N . LEU A 1 90 ? -11.667 -1.748 6.905 1.00 98.69 90 LEU A N 1
ATOM 692 C CA . LEU A 1 90 ? -12.501 -2.919 7.161 1.00 98.69 90 LEU A CA 1
ATOM 693 C C . LEU A 1 90 ? -13.861 -2.785 6.474 1.00 98.69 90 LEU A C 1
ATOM 695 O O . LEU A 1 90 ? -14.396 -1.682 6.344 1.00 98.69 90 LEU A O 1
ATOM 699 N N . ASP A 1 91 ? -14.445 -3.909 6.066 1.00 98.00 91 ASP A N 1
ATOM 700 C CA . ASP A 1 91 ? -15.857 -3.956 5.690 1.00 98.00 91 ASP A CA 1
ATOM 701 C C . ASP A 1 91 ? -16.785 -4.122 6.908 1.00 98.00 91 ASP A C 1
ATOM 703 O O . ASP A 1 91 ? -16.359 -4.192 8.059 1.00 98.00 91 ASP A O 1
ATOM 707 N N . LEU A 1 92 ? -18.094 -4.209 6.651 1.00 97.31 92 LEU A N 1
ATOM 708 C CA . LEU A 1 92 ? -19.117 -4.362 7.694 1.00 97.31 92 LEU A CA 1
ATOM 709 C C . LEU A 1 92 ? -19.033 -5.686 8.475 1.00 97.31 92 LEU A C 1
ATOM 711 O O . LEU A 1 92 ? -19.700 -5.823 9.498 1.00 97.31 92 LEU A O 1
ATOM 715 N N . ARG A 1 93 ? -18.273 -6.672 7.988 1.00 97.88 93 ARG A N 1
ATOM 716 C CA . ARG A 1 93 ? -18.007 -7.936 8.689 1.00 97.88 93 ARG A CA 1
ATOM 717 C C . ARG A 1 93 ? -16.697 -7.887 9.477 1.00 97.88 93 ARG A C 1
ATOM 719 O O . ARG A 1 93 ? -16.392 -8.850 10.168 1.00 97.88 93 ARG A O 1
ATOM 726 N N . GLY A 1 94 ? -15.958 -6.779 9.402 1.00 97.69 94 GLY A N 1
ATOM 727 C CA . GLY A 1 94 ? -14.640 -6.646 10.006 1.00 97.69 94 GLY A CA 1
ATOM 728 C C . GLY A 1 94 ? -13.525 -7.247 9.153 1.00 97.69 94 GLY A C 1
ATOM 729 O O . GLY A 1 94 ? -12.417 -7.396 9.651 1.00 97.69 94 GLY A O 1
ATOM 730 N N . GLU A 1 95 ? -13.768 -7.587 7.886 1.00 98.44 95 GLU A N 1
ATOM 731 C CA . GLU A 1 95 ? -12.730 -8.133 7.004 1.00 98.44 95 GLU A CA 1
ATOM 732 C C . GLU A 1 95 ? -11.873 -7.011 6.421 1.00 98.44 95 GLU A C 1
ATOM 734 O O . GLU A 1 95 ? -12.404 -5.970 6.028 1.00 98.44 95 GLU A O 1
ATOM 739 N N . VAL A 1 96 ? -10.557 -7.221 6.324 1.00 98.69 96 VAL A N 1
ATOM 740 C CA . VAL A 1 96 ? -9.657 -6.251 5.684 1.00 98.69 96 VAL A CA 1
ATOM 741 C C . VAL A 1 96 ? -9.967 -6.173 4.188 1.00 98.69 96 VAL A C 1
ATOM 743 O O . VAL A 1 96 ? -9.899 -7.169 3.469 1.00 98.69 96 VAL A O 1
ATOM 746 N N . VAL A 1 97 ? -10.287 -4.970 3.708 1.00 98.31 97 VAL A N 1
ATOM 747 C CA . VAL A 1 97 ? -10.637 -4.715 2.299 1.00 98.31 97 VAL A CA 1
ATOM 748 C C . VAL A 1 97 ? -9.703 -3.745 1.593 1.00 98.31 97 VAL A C 1
ATOM 750 O O . VAL A 1 97 ? -9.710 -3.692 0.361 1.00 98.31 97 VAL A O 1
ATOM 753 N N . ALA A 1 98 ? -8.895 -2.983 2.331 1.00 98.50 98 ALA A N 1
ATOM 754 C CA . ALA A 1 98 ? -7.828 -2.181 1.748 1.00 98.50 98 ALA A CA 1
ATOM 755 C C . ALA A 1 98 ? -6.728 -1.841 2.755 1.00 98.50 98 ALA A C 1
ATOM 757 O O . ALA A 1 98 ? -6.974 -1.738 3.954 1.00 98.50 98 ALA A O 1
ATOM 758 N N . VAL A 1 99 ? -5.527 -1.593 2.239 1.00 98.56 99 VAL A N 1
ATOM 759 C CA . VAL A 1 99 ? -4.393 -1.036 2.973 1.00 98.56 99 VAL A CA 1
ATOM 760 C C . VAL A 1 99 ? -3.880 0.210 2.249 1.00 98.56 99 VAL A C 1
ATOM 762 O O . VAL A 1 99 ? -3.609 0.195 1.048 1.00 98.56 99 VAL A O 1
ATOM 765 N N . SER A 1 100 ? -3.727 1.303 2.991 1.00 98.25 100 SER A N 1
ATOM 766 C CA . SER A 1 100 ? -3.267 2.601 2.494 1.00 98.25 100 SER A CA 1
ATOM 767 C C . SER A 1 100 ? -1.994 3.029 3.216 1.00 98.25 100 SER A C 1
ATOM 769 O O . SER A 1 100 ? -2.042 3.571 4.317 1.00 98.25 100 SER A O 1
ATOM 771 N N . VAL A 1 101 ? -0.838 2.813 2.585 1.00 97.38 101 VAL A N 1
ATOM 772 C CA . VAL A 1 101 ? 0.472 3.204 3.129 1.00 97.38 101 VAL A CA 1
ATOM 773 C C . VAL A 1 101 ? 1.215 3.999 2.074 1.00 97.38 101 VAL A C 1
ATOM 775 O O . VAL A 1 101 ? 1.645 3.448 1.069 1.00 97.38 101 VAL A O 1
ATOM 778 N N . ASN A 1 102 ? 1.394 5.300 2.288 1.00 96.56 102 ASN A N 1
ATOM 779 C CA . ASN A 1 102 ? 2.221 6.126 1.413 1.00 96.56 102 ASN A CA 1
ATOM 780 C C . ASN A 1 102 ? 2.771 7.333 2.176 1.00 96.56 102 ASN A C 1
ATOM 782 O O . ASN A 1 102 ? 2.122 8.373 2.272 1.00 96.56 102 ASN A O 1
ATOM 786 N N . HIS A 1 103 ? 3.990 7.196 2.701 1.00 90.19 103 HIS A N 1
ATOM 787 C CA . HIS A 1 103 ? 4.649 8.220 3.522 1.00 90.19 103 HIS A CA 1
ATOM 788 C C . HIS A 1 103 ? 4.836 9.571 2.816 1.00 90.19 103 HIS A C 1
ATOM 790 O O . HIS A 1 103 ? 5.038 10.575 3.486 1.00 90.19 103 HIS A O 1
ATOM 796 N N . ARG A 1 104 ? 4.799 9.609 1.477 1.00 90.75 104 ARG A N 1
ATOM 797 C CA . ARG A 1 104 ? 5.003 10.844 0.701 1.00 90.75 104 ARG A CA 1
ATOM 798 C C . ARG A 1 104 ? 3.746 11.694 0.626 1.00 90.75 104 ARG A C 1
ATOM 800 O O . ARG A 1 104 ? 3.847 12.902 0.461 1.00 90.75 104 ARG A O 1
ATOM 807 N N . SER A 1 105 ? 2.583 11.054 0.704 1.00 95.81 105 SER A N 1
ATOM 808 C CA . SER A 1 105 ? 1.289 11.727 0.621 1.00 95.81 105 SER A CA 1
ATOM 809 C C . SER A 1 105 ? 0.522 11.733 1.936 1.00 95.81 105 SER A C 1
ATOM 811 O O . SER A 1 105 ? -0.470 12.437 2.030 1.00 95.81 105 SER A O 1
ATOM 813 N N . MET A 1 106 ? 0.916 10.935 2.930 1.00 96.19 106 MET A N 1
ATOM 814 C CA . MET A 1 106 ? 0.255 10.907 4.234 1.00 96.19 106 MET A CA 1
ATOM 815 C C . MET A 1 106 ? 0.548 12.205 4.997 1.00 96.19 106 MET A C 1
ATOM 817 O O . MET A 1 106 ? 1.703 12.509 5.289 1.00 96.19 106 MET A O 1
ATOM 821 N N . GLU A 1 107 ? -0.492 12.969 5.324 1.00 95.88 107 GLU A N 1
ATOM 822 C CA . GLU A 1 107 ? -0.390 14.077 6.275 1.00 95.88 107 GLU A CA 1
ATOM 823 C C . GLU A 1 107 ? -0.203 13.531 7.700 1.00 95.88 107 GLU A C 1
ATOM 825 O O . GLU A 1 107 ? -0.535 12.379 7.992 1.00 95.88 107 GLU A O 1
ATOM 830 N N . ALA A 1 108 ? 0.314 14.359 8.610 1.00 93.50 108 ALA A N 1
ATOM 831 C CA . ALA A 1 108 ? 0.424 13.969 10.011 1.00 93.50 108 ALA A CA 1
ATOM 832 C C . ALA A 1 108 ? -0.971 13.631 10.587 1.00 93.50 108 ALA A C 1
ATOM 834 O O . ALA A 1 108 ? -1.912 14.404 10.371 1.00 93.50 108 ALA A O 1
ATOM 835 N N . PRO A 1 109 ? -1.122 12.517 11.331 1.00 93.56 109 PRO A N 1
ATOM 836 C CA . PRO A 1 109 ? -2.361 12.224 12.041 1.00 93.56 109 PRO A CA 1
ATOM 837 C C . PRO A 1 109 ? -2.721 13.379 12.974 1.00 93.56 109 PRO A C 1
ATOM 839 O O . PRO A 1 109 ? -1.849 13.979 13.605 1.00 93.56 109 PRO A O 1
ATOM 842 N N . SER A 1 110 ? -4.010 13.697 13.074 1.00 92.44 110 SER A N 1
ATOM 843 C CA . SER A 1 110 ? -4.444 14.754 13.983 1.00 92.44 110 SER A CA 1
ATOM 844 C C . SER A 1 110 ? -4.454 14.241 15.428 1.00 92.44 110 SER A C 1
ATOM 846 O O . SER A 1 110 ? -5.147 13.253 15.697 1.00 92.44 110 SER A O 1
ATOM 848 N N . PRO A 1 111 ? -3.815 14.944 16.384 1.00 90.25 111 PRO A N 1
ATOM 849 C CA . PRO A 1 111 ? -3.834 14.568 17.801 1.00 90.25 111 PRO A CA 1
ATOM 850 C C . PRO A 1 111 ? -5.237 14.651 18.425 1.00 90.25 111 PRO A C 1
ATOM 852 O O . PRO A 1 111 ? -5.459 14.181 19.533 1.00 90.25 111 PRO A O 1
ATOM 855 N N . THR A 1 112 ? -6.206 15.251 17.724 1.00 90.50 112 THR A N 1
ATOM 856 C CA . THR A 1 112 ? -7.617 15.252 18.139 1.00 90.50 112 THR A CA 1
ATOM 857 C C . THR A 1 112 ? -8.306 13.906 17.932 1.00 90.50 112 THR A C 1
ATOM 859 O O . THR A 1 112 ? -9.357 13.681 18.521 1.00 90.50 112 THR A O 1
ATOM 862 N N . HIS A 1 113 ? -7.774 13.056 17.050 1.00 86.25 113 HIS A N 1
ATOM 863 C CA . HIS A 1 113 ? -8.379 11.772 16.693 1.00 86.25 113 HIS A CA 1
ATOM 864 C C . HIS A 1 113 ? -7.624 10.585 17.293 1.00 86.25 113 HIS A C 1
ATOM 866 O O . HIS A 1 113 ? -8.226 9.535 17.482 1.00 86.25 113 HIS A O 1
ATOM 872 N N . VAL A 1 114 ? -6.328 10.736 17.581 1.00 94.50 114 VAL A N 1
ATOM 873 C CA . VAL A 1 114 ? -5.485 9.641 18.063 1.00 94.50 114 VAL A CA 1
ATOM 874 C C . VAL A 1 114 ? -4.349 10.163 18.939 1.00 94.50 114 VAL A C 1
ATOM 876 O O . VAL A 1 114 ? -3.817 11.249 18.703 1.00 94.50 114 VAL A O 1
ATOM 879 N N . ASP A 1 115 ? -3.945 9.362 19.922 1.00 96.56 115 ASP A N 1
ATOM 880 C CA . ASP A 1 115 ? -2.658 9.534 20.590 1.00 96.56 115 ASP A CA 1
ATOM 881 C C . ASP A 1 115 ? -1.515 9.264 19.596 1.00 96.56 115 ASP A C 1
ATOM 883 O O . ASP A 1 115 ? -1.422 8.182 19.010 1.00 96.56 115 ASP A O 1
ATOM 887 N N . LEU A 1 116 ? -0.653 10.260 19.375 1.00 96.50 116 LEU A N 1
ATOM 888 C CA . LEU A 1 116 ? 0.364 10.188 18.322 1.00 96.50 116 LEU A CA 1
ATOM 889 C C . LEU A 1 116 ? 1.397 9.089 18.591 1.00 96.50 116 LEU A C 1
ATOM 891 O O . LEU A 1 116 ? 1.811 8.414 17.649 1.00 96.50 116 LEU A O 1
ATOM 895 N N . ASP A 1 117 ? 1.777 8.876 19.850 1.00 97.00 117 ASP A N 1
ATOM 896 C CA . ASP A 1 117 ? 2.750 7.843 20.216 1.00 97.00 117 ASP A CA 1
ATOM 897 C C . ASP A 1 117 ? 2.192 6.447 19.924 1.00 97.00 117 ASP A C 1
ATOM 899 O O . ASP A 1 117 ? 2.869 5.612 19.319 1.00 97.00 117 ASP A O 1
ATOM 903 N N . SER A 1 118 ? 0.927 6.211 20.275 1.00 96.81 118 SER A N 1
ATOM 904 C CA . SER A 1 118 ? 0.220 4.966 19.970 1.00 96.81 118 SER A CA 1
ATOM 905 C C . SER A 1 118 ? 0.077 4.751 18.464 1.00 96.81 118 SER A C 1
ATOM 907 O O . SER A 1 118 ? 0.351 3.651 17.983 1.00 96.81 118 SER A O 1
ATOM 909 N N . PHE A 1 119 ? -0.252 5.797 17.698 1.00 97.88 119 PHE A N 1
ATOM 910 C CA . PHE A 1 119 ? -0.309 5.709 16.237 1.00 97.88 119 PHE A CA 1
ATOM 911 C C . PHE A 1 119 ? 1.040 5.335 15.623 1.00 97.88 119 PHE A C 1
ATOM 913 O O . PHE A 1 119 ? 1.118 4.409 14.816 1.00 97.88 119 PHE A O 1
ATOM 920 N N . TYR A 1 120 ? 2.119 6.030 15.989 1.00 97.44 120 TYR A N 1
ATOM 921 C CA . TYR A 1 120 ? 3.430 5.752 15.405 1.00 97.44 120 TYR A CA 1
ATOM 922 C C . TYR A 1 120 ? 3.992 4.401 15.854 1.00 97.44 120 TYR A C 1
ATOM 924 O O . TYR A 1 120 ? 4.630 3.733 15.041 1.00 97.44 120 TYR A O 1
ATOM 932 N N . ARG A 1 121 ? 3.707 3.951 17.083 1.00 98.19 121 ARG A N 1
ATOM 933 C CA . ARG A 1 121 ? 4.019 2.587 17.540 1.00 98.19 121 ARG A CA 1
ATOM 934 C C . ARG A 1 121 ? 3.300 1.543 16.686 1.00 98.19 121 ARG A C 1
ATOM 936 O O . ARG A 1 121 ? 3.944 0.621 16.186 1.00 98.19 121 ARG A O 1
ATOM 943 N N . ALA A 1 122 ? 1.999 1.725 16.466 1.00 98.50 122 ALA A N 1
ATOM 944 C CA . ALA A 1 122 ? 1.193 0.830 15.646 1.00 98.50 122 ALA A CA 1
ATOM 945 C C . ALA A 1 122 ? 1.675 0.805 14.188 1.00 98.50 122 ALA A C 1
ATOM 947 O O . ALA A 1 122 ? 1.881 -0.263 13.609 1.00 98.50 122 ALA A O 1
ATOM 948 N N . TYR A 1 123 ? 1.948 1.979 13.611 1.00 98.00 123 TYR A N 1
ATOM 949 C CA . TYR A 1 123 ? 2.462 2.091 12.250 1.00 98.00 123 TYR A CA 1
ATOM 950 C C . TYR A 1 123 ? 3.844 1.437 12.105 1.00 98.00 123 TYR A C 1
ATOM 952 O O . TYR A 1 123 ? 4.075 0.706 11.143 1.00 98.00 123 TYR A O 1
ATOM 960 N N . GLN A 1 124 ? 4.751 1.632 13.066 1.00 97.62 124 GLN A N 1
ATOM 961 C CA . GLN A 1 124 ? 6.052 0.956 13.073 1.00 97.62 124 GLN A CA 1
ATOM 962 C C . GLN A 1 124 ? 5.893 -0.563 13.128 1.00 97.62 124 GLN A C 1
ATOM 964 O O . GLN A 1 124 ? 6.527 -1.260 12.336 1.00 97.62 124 GLN A O 1
ATOM 969 N N . ARG A 1 125 ? 5.016 -1.078 14.002 1.00 98.38 125 ARG A N 1
ATOM 970 C CA . ARG A 1 125 ? 4.753 -2.519 14.093 1.00 98.38 125 ARG A CA 1
ATOM 971 C C . ARG A 1 125 ? 4.242 -3.073 12.766 1.00 98.38 125 ARG A C 1
ATOM 973 O O . ARG A 1 125 ? 4.761 -4.080 12.288 1.00 98.38 125 ARG A O 1
ATOM 980 N N . PHE A 1 126 ? 3.287 -2.390 12.141 1.00 98.56 126 PHE A N 1
ATOM 981 C CA . PHE A 1 126 ? 2.749 -2.789 10.844 1.00 98.56 126 PHE A CA 1
ATOM 982 C C . PHE A 1 126 ? 3.803 -2.744 9.729 1.00 98.56 126 PHE A C 1
ATOM 984 O O . PHE A 1 126 ? 3.916 -3.684 8.942 1.00 98.56 126 PHE A O 1
ATOM 991 N N . ALA A 1 127 ? 4.636 -1.700 9.695 1.00 97.19 127 ALA A N 1
ATOM 992 C CA . ALA A 1 127 ? 5.743 -1.591 8.748 1.00 97.19 127 ALA A CA 1
ATOM 993 C C . ALA A 1 127 ? 6.764 -2.732 8.908 1.00 97.19 127 ALA A C 1
ATOM 995 O O . ALA A 1 127 ? 7.262 -3.240 7.905 1.00 97.19 127 ALA A O 1
ATOM 996 N N . THR A 1 128 ? 7.042 -3.176 10.139 1.00 97.88 128 THR A N 1
ATOM 997 C CA . THR A 1 128 ? 7.882 -4.356 10.393 1.00 97.88 128 THR A CA 1
ATOM 998 C C . THR A 1 128 ? 7.256 -5.626 9.818 1.00 97.88 128 THR A C 1
ATOM 1000 O O . THR A 1 128 ? 7.930 -6.350 9.091 1.00 97.88 128 THR A O 1
ATOM 1003 N N . LEU A 1 129 ? 5.964 -5.871 10.061 1.00 98.31 129 LEU A N 1
ATOM 1004 C CA . LEU A 1 129 ? 5.264 -7.052 9.532 1.00 98.31 129 LEU A CA 1
ATOM 1005 C C . LEU A 1 129 ? 5.253 -7.086 7.994 1.00 98.31 129 LEU A C 1
ATOM 1007 O O . LEU A 1 129 ? 5.436 -8.144 7.392 1.00 98.31 129 LEU A O 1
ATOM 1011 N N . LEU A 1 130 ? 5.095 -5.923 7.355 1.00 97.88 130 LEU A N 1
ATOM 1012 C CA . LEU A 1 130 ? 5.188 -5.775 5.900 1.00 97.88 130 LEU A CA 1
ATOM 1013 C C . LEU A 1 130 ? 6.582 -6.130 5.364 1.00 97.88 130 LEU A C 1
ATOM 1015 O O . LEU A 1 130 ? 6.691 -6.781 4.327 1.00 97.88 130 LEU A O 1
ATOM 1019 N N . GLN A 1 131 ? 7.641 -5.719 6.066 1.00 95.38 131 GLN A N 1
ATOM 1020 C CA . GLN A 1 131 ? 9.025 -6.031 5.692 1.00 95.38 131 GLN A CA 1
ATOM 1021 C C . GLN A 1 131 ? 9.363 -7.513 5.898 1.00 95.38 131 GLN A C 1
ATOM 1023 O O . GLN A 1 131 ? 10.044 -8.097 5.060 1.00 95.38 131 GLN A O 1
ATOM 1028 N N . GLU A 1 132 ? 8.867 -8.140 6.969 1.00 95.81 132 GLU A N 1
ATOM 1029 C CA . GLU A 1 132 ? 9.048 -9.577 7.229 1.00 95.81 132 GLU A CA 1
ATOM 1030 C C . GLU A 1 132 ? 8.447 -10.454 6.116 1.00 95.81 132 GLU A C 1
ATOM 1032 O O . GLU A 1 132 ? 9.009 -11.493 5.777 1.00 95.81 132 GLU A O 1
ATOM 1037 N N . GLY A 1 133 ? 7.313 -10.033 5.544 1.00 91.88 133 GLY A N 1
ATOM 1038 C CA . GLY A 1 133 ? 6.631 -10.718 4.441 1.00 91.88 133 GLY A CA 1
ATOM 1039 C C . GLY A 1 133 ? 7.059 -10.267 3.040 1.00 91.88 133 GLY A C 1
ATOM 1040 O O . GLY A 1 133 ? 6.408 -10.641 2.062 1.00 91.88 133 GLY A O 1
ATOM 1041 N N . GLN A 1 134 ? 8.097 -9.435 2.926 1.00 94.94 134 GLN A N 1
ATOM 1042 C CA . GLN A 1 134 ? 8.515 -8.859 1.653 1.00 94.94 134 GLN A CA 1
ATOM 1043 C C . GLN A 1 134 ? 9.132 -9.916 0.729 1.00 94.94 134 GLN A C 1
ATOM 1045 O O . GLN A 1 134 ? 10.009 -10.685 1.121 1.00 94.94 134 GLN A O 1
ATOM 1050 N N . ILE A 1 135 ? 8.741 -9.880 -0.543 1.00 96.00 135 ILE A N 1
ATOM 1051 C CA . ILE A 1 135 ? 9.364 -10.647 -1.623 1.00 96.00 135 ILE A CA 1
ATOM 1052 C C . ILE A 1 135 ? 9.970 -9.715 -2.671 1.00 96.00 135 ILE A C 1
ATOM 1054 O O . ILE A 1 135 ? 9.533 -8.574 -2.834 1.00 96.00 135 ILE A O 1
ATOM 1058 N N . GLU A 1 136 ? 10.954 -10.217 -3.415 1.00 95.06 136 GLU A N 1
ATOM 1059 C CA . GLU A 1 136 ? 11.577 -9.491 -4.522 1.00 95.06 136 GLU A CA 1
ATOM 1060 C C . GLU A 1 136 ? 11.338 -10.195 -5.858 1.00 95.06 136 GLU A C 1
ATOM 1062 O O . GLU A 1 136 ? 11.429 -11.418 -5.968 1.00 95.06 136 GLU A O 1
ATOM 1067 N N . LEU A 1 137 ? 11.054 -9.401 -6.889 1.00 93.00 137 LEU A N 1
ATOM 1068 C CA . LEU A 1 137 ? 10.859 -9.852 -8.260 1.00 93.00 137 LEU A CA 1
ATOM 1069 C C . LEU A 1 137 ? 11.562 -8.898 -9.231 1.00 93.00 137 LEU A C 1
ATOM 1071 O O . LEU A 1 137 ? 11.250 -7.706 -9.317 1.00 93.00 137 LEU A O 1
ATOM 1075 N N . THR A 1 138 ? 12.484 -9.439 -10.019 1.00 92.31 138 THR A N 1
ATOM 1076 C CA . THR A 1 138 ? 13.169 -8.692 -11.078 1.00 92.31 138 THR A CA 1
ATOM 1077 C C . THR A 1 138 ? 12.460 -8.913 -12.407 1.00 92.31 138 THR A C 1
ATOM 1079 O O . THR A 1 138 ? 12.447 -10.032 -12.910 1.00 92.31 138 THR A O 1
ATOM 1082 N N . LEU A 1 139 ? 11.913 -7.837 -12.979 1.00 92.88 139 LEU A N 1
ATOM 1083 C CA . LEU A 1 139 ? 11.266 -7.859 -14.292 1.00 92.88 139 LEU A CA 1
ATOM 1084 C C . LEU A 1 139 ? 12.295 -7.676 -15.411 1.00 92.88 139 LEU A C 1
ATOM 1086 O O . LEU A 1 139 ? 13.123 -6.760 -15.367 1.00 92.88 139 LEU A O 1
ATOM 1090 N N . ARG A 1 140 ? 12.207 -8.517 -16.436 1.00 94.06 140 ARG A N 1
ATOM 1091 C CA . ARG A 1 140 ? 12.953 -8.407 -17.693 1.00 94.06 140 ARG A CA 1
ATOM 1092 C C . ARG A 1 140 ? 12.180 -7.550 -18.699 1.00 94.06 140 ARG A C 1
ATOM 1094 O O . ARG A 1 140 ? 10.953 -7.484 -18.625 1.00 94.06 140 ARG A O 1
ATOM 1101 N N . PRO A 1 141 ? 12.858 -6.930 -19.680 1.00 95.50 141 PRO A N 1
ATOM 1102 C CA . PRO A 1 141 ? 12.172 -6.249 -20.773 1.00 95.50 141 PRO A CA 1
ATOM 1103 C C . PRO A 1 141 ? 11.129 -7.155 -21.449 1.00 95.50 141 PRO A C 1
ATOM 1105 O O . PRO A 1 141 ? 11.445 -8.280 -21.834 1.00 95.50 141 PRO A O 1
ATOM 1108 N N . GLY A 1 142 ? 9.897 -6.662 -21.582 1.00 96.94 142 GLY A N 1
ATOM 1109 C CA . GLY A 1 142 ? 8.738 -7.401 -22.095 1.00 96.94 142 GLY A CA 1
ATOM 1110 C C . GLY A 1 142 ? 7.874 -8.072 -21.020 1.00 96.94 142 GLY A C 1
ATOM 1111 O O . GLY A 1 142 ? 6.768 -8.513 -21.327 1.00 96.94 142 GLY A O 1
ATOM 1112 N N . GLU A 1 143 ? 8.332 -8.142 -19.768 1.00 97.31 143 GLU A N 1
ATOM 1113 C CA . GLU A 1 143 ? 7.547 -8.692 -18.659 1.00 97.31 143 GLU A CA 1
ATOM 1114 C C . GLU A 1 143 ? 6.654 -7.625 -18.018 1.00 97.31 143 GLU A C 1
ATOM 1116 O O . GLU A 1 143 ? 7.037 -6.460 -17.855 1.00 97.31 143 GLU A O 1
ATOM 1121 N N . LEU A 1 144 ? 5.453 -8.049 -17.627 1.00 96.75 144 LEU A N 1
ATOM 1122 C CA . LEU A 1 144 ? 4.451 -7.226 -16.965 1.00 96.75 144 LEU A CA 1
ATOM 1123 C C . LEU A 1 144 ? 4.052 -7.874 -15.642 1.00 96.75 144 LEU A C 1
ATOM 1125 O O . LEU A 1 144 ? 3.805 -9.077 -15.584 1.00 96.75 144 LEU A O 1
ATOM 1129 N N . VAL A 1 145 ? 3.924 -7.054 -14.603 1.00 97.25 145 VAL A N 1
ATOM 1130 C CA . VAL A 1 145 ? 3.263 -7.432 -13.351 1.00 97.25 145 VAL A CA 1
ATOM 1131 C C . VAL A 1 145 ? 1.970 -6.639 -13.207 1.00 97.25 145 VAL A C 1
ATOM 1133 O O . VAL A 1 145 ? 1.932 -5.448 -13.514 1.00 97.25 145 VAL A O 1
ATOM 1136 N N . ALA A 1 146 ? 0.912 -7.308 -12.756 1.00 97.12 146 ALA A N 1
ATOM 1137 C CA . ALA A 1 146 ? -0.357 -6.698 -12.390 1.00 97.12 146 ALA A CA 1
ATOM 1138 C C . ALA A 1 146 ? -0.710 -7.130 -10.967 1.00 97.12 146 ALA A C 1
ATOM 1140 O O . ALA A 1 146 ? -0.592 -8.311 -10.637 1.00 97.12 146 ALA A O 1
ATOM 1141 N N . PHE A 1 147 ? -1.117 -6.187 -10.125 1.00 97.94 147 PHE A N 1
ATOM 1142 C CA . PHE A 1 147 ? -1.426 -6.456 -8.724 1.00 97.94 147 PHE A CA 1
ATOM 1143 C C . PHE A 1 147 ? -2.548 -5.553 -8.213 1.00 97.94 147 PHE A C 1
ATOM 1145 O O . PHE A 1 147 ? -2.764 -4.449 -8.717 1.00 97.94 147 PHE A O 1
ATOM 1152 N N . ASP A 1 148 ? -3.260 -6.046 -7.202 1.00 98.38 148 ASP A N 1
ATOM 1153 C CA . ASP A 1 148 ? -4.279 -5.290 -6.479 1.00 98.38 148 ASP A CA 1
ATOM 1154 C C . ASP A 1 148 ? -3.603 -4.204 -5.633 1.00 98.38 148 ASP A C 1
ATOM 1156 O O . ASP A 1 148 ? -2.953 -4.500 -4.632 1.00 98.38 148 ASP A O 1
ATOM 1160 N N . ASN A 1 149 ? -3.757 -2.944 -6.033 1.00 98.44 149 ASN A N 1
ATOM 1161 C CA . ASN A 1 149 ? -3.158 -1.787 -5.373 1.00 98.44 149 ASN A CA 1
ATOM 1162 C C . ASN A 1 149 ? -3.831 -1.445 -4.029 1.00 98.44 149 ASN A C 1
ATOM 1164 O O . ASN A 1 149 ? -3.298 -0.641 -3.268 1.00 98.44 149 ASN A O 1
ATOM 1168 N N . ARG A 1 150 ? -4.982 -2.052 -3.707 1.00 97.88 150 ARG A N 1
ATOM 1169 C CA . ARG A 1 150 ? -5.608 -1.945 -2.381 1.00 97.88 150 ARG A CA 1
ATOM 1170 C C . ARG A 1 150 ? -5.129 -3.027 -1.418 1.00 97.88 150 ARG A C 1
ATOM 1172 O O . ARG A 1 150 ? -5.351 -2.881 -0.224 1.00 97.88 150 ARG A O 1
ATOM 1179 N N . ARG A 1 151 ? -4.452 -4.074 -1.898 1.00 98.50 151 ARG A N 1
ATOM 1180 C CA . ARG A 1 151 ? -3.928 -5.173 -1.068 1.00 98.50 151 ARG A CA 1
ATOM 1181 C C . ARG A 1 151 ? -2.409 -5.214 -1.017 1.00 98.50 151 ARG A C 1
ATOM 1183 O O . ARG A 1 151 ? -1.824 -5.357 0.053 1.00 98.50 151 ARG A O 1
ATOM 1190 N N . VAL A 1 152 ? -1.774 -5.167 -2.180 1.00 98.50 152 VAL A N 1
ATOM 1191 C CA . VAL A 1 152 ? -0.346 -5.422 -2.339 1.00 98.50 152 VAL A CA 1
ATOM 1192 C C . VAL A 1 152 ? 0.401 -4.101 -2.254 1.00 98.50 152 VAL A C 1
ATOM 1194 O O . VAL A 1 152 ? 0.264 -3.235 -3.121 1.00 98.50 152 VAL A O 1
ATOM 1197 N N . LEU A 1 153 ? 1.232 -3.962 -1.222 1.00 98.50 153 LEU A N 1
ATOM 1198 C CA . LEU A 1 153 ? 2.218 -2.894 -1.194 1.00 98.50 153 LEU A CA 1
ATOM 1199 C C . LEU A 1 153 ? 3.345 -3.262 -2.142 1.00 98.50 153 LEU A C 1
ATOM 1201 O O . LEU A 1 153 ? 3.747 -4.422 -2.232 1.00 98.50 153 LEU A O 1
ATOM 1205 N N . HIS A 1 154 ? 3.887 -2.255 -2.806 1.00 97.75 154 HIS A N 1
ATOM 1206 C CA . HIS A 1 154 ? 4.999 -2.425 -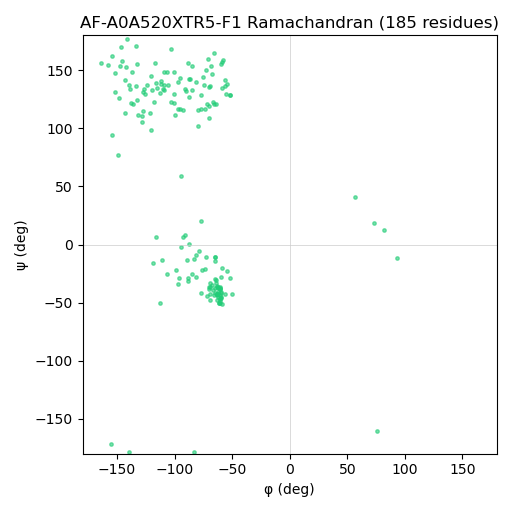3.715 1.00 97.75 154 HIS A CA 1
ATOM 1207 C C . HIS A 1 154 ? 6.076 -1.378 -3.453 1.00 97.75 154 HIS A C 1
ATOM 1209 O O . HIS A 1 154 ? 5.842 -0.310 -2.891 1.00 97.75 154 HIS A O 1
ATOM 1215 N N . GLY A 1 155 ? 7.294 -1.716 -3.830 1.00 94.75 155 GLY A N 1
ATOM 1216 C CA . GLY A 1 155 ? 8.479 -0.909 -3.632 1.00 94.75 155 GLY A CA 1
ATOM 1217 C C . GLY A 1 155 ? 9.530 -1.274 -4.663 1.00 94.75 155 GLY A C 1
ATOM 1218 O O . GLY A 1 155 ? 9.283 -2.013 -5.621 1.00 94.75 155 GLY A O 1
ATOM 1219 N N . ARG A 1 156 ? 10.725 -0.736 -4.480 1.00 92.56 156 ARG A N 1
ATOM 1220 C CA . ARG A 1 156 ? 11.841 -0.988 -5.381 1.00 92.56 156 ARG A CA 1
ATOM 1221 C C . ARG A 1 156 ? 13.148 -0.861 -4.622 1.00 92.56 156 ARG A C 1
ATOM 1223 O O . ARG A 1 156 ? 13.387 0.171 -3.997 1.00 92.56 156 ARG A O 1
ATOM 1230 N N . ALA A 1 157 ? 14.033 -1.838 -4.775 1.00 89.25 157 ALA A N 1
ATOM 1231 C CA . ALA A 1 157 ? 15.409 -1.711 -4.314 1.00 89.25 157 ALA A CA 1
ATOM 1232 C C . ALA A 1 157 ? 16.125 -0.514 -4.981 1.00 89.25 157 ALA A C 1
ATOM 1234 O O . ALA A 1 157 ? 15.753 -0.054 -6.067 1.00 89.25 157 ALA A O 1
ATOM 1235 N N . GLY A 1 158 ? 17.177 -0.001 -4.342 1.00 86.31 158 GLY A N 1
ATOM 1236 C CA . GLY A 1 158 ? 18.064 0.976 -4.980 1.00 86.31 158 GLY A CA 1
ATOM 1237 C C . GLY A 1 158 ? 18.703 0.405 -6.253 1.00 86.31 158 GLY A C 1
ATOM 1238 O O . GLY A 1 158 ? 18.809 -0.815 -6.414 1.00 86.31 158 GLY A O 1
ATOM 1239 N N . PHE A 1 159 ? 19.104 1.276 -7.177 1.00 81.69 159 PHE A N 1
ATOM 1240 C CA . PHE A 1 159 ? 19.776 0.856 -8.409 1.00 81.69 159 PHE A CA 1
ATOM 1241 C C . PHE A 1 159 ? 20.819 1.866 -8.872 1.00 81.69 159 PHE A C 1
ATOM 1243 O O . PHE A 1 159 ? 20.751 3.051 -8.544 1.00 81.69 159 PHE A O 1
ATOM 1250 N N . GLU A 1 160 ? 21.768 1.391 -9.672 1.00 77.19 160 GLU A N 1
ATOM 1251 C CA . GLU A 1 160 ? 22.763 2.244 -10.314 1.00 77.19 160 GLU A CA 1
ATOM 1252 C C . GLU A 1 160 ? 22.224 2.7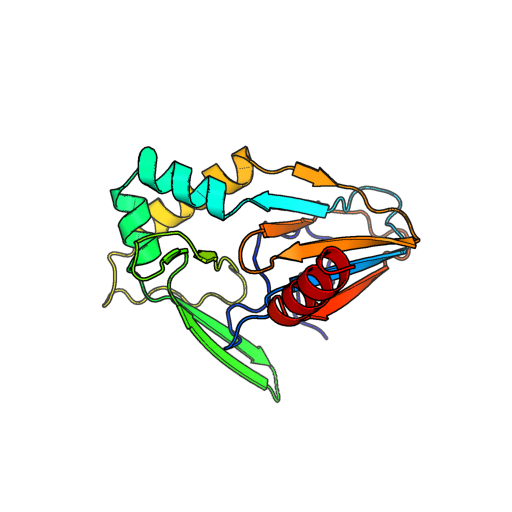57 -11.651 1.00 77.19 160 GLU A C 1
ATOM 1254 O O . GLU A 1 160 ? 21.766 1.990 -12.500 1.00 77.19 160 GLU A O 1
ATOM 1259 N N . LEU A 1 161 ? 22.263 4.076 -11.841 1.00 68.81 161 LEU A N 1
ATOM 1260 C CA . LEU A 1 161 ? 21.735 4.742 -13.032 1.00 68.81 161 LEU A CA 1
ATOM 1261 C C . LEU A 1 161 ? 22.863 4.957 -14.052 1.00 68.81 161 LEU A C 1
ATOM 1263 O O . LEU A 1 161 ? 23.206 6.084 -14.398 1.00 68.81 161 LEU A O 1
ATOM 1267 N N . THR A 1 162 ? 23.490 3.857 -14.472 1.00 63.41 162 THR A N 1
ATOM 1268 C CA . THR A 1 162 ? 24.542 3.847 -15.504 1.00 63.41 162 THR A CA 1
ATOM 1269 C C . THR A 1 162 ? 23.960 3.796 -16.919 1.00 63.41 162 THR A C 1
ATOM 1271 O O . THR A 1 162 ? 24.574 4.304 -17.854 1.00 63.41 162 THR A O 1
ATOM 1274 N N . GLU A 1 163 ? 22.744 3.261 -17.066 1.00 71.56 163 GLU A N 1
ATOM 1275 C CA . GLU A 1 163 ? 21.983 3.172 -18.317 1.00 71.56 163 GLU A CA 1
ATOM 1276 C C . GLU A 1 163 ? 20.483 3.473 -18.099 1.00 71.56 163 GLU A C 1
ATOM 1278 O O . GLU A 1 163 ? 20.026 3.790 -16.996 1.00 71.56 163 GLU A O 1
ATOM 1283 N N . ARG A 1 164 ? 19.683 3.389 -19.171 1.00 80.75 164 ARG A N 1
ATOM 1284 C CA . ARG A 1 164 ? 18.242 3.680 -19.154 1.00 80.75 164 ARG A CA 1
ATOM 1285 C C . ARG A 1 164 ? 17.447 2.560 -18.464 1.00 80.75 164 ARG A C 1
ATOM 1287 O O . ARG A 1 164 ? 17.319 1.474 -19.012 1.00 80.75 164 ARG A O 1
ATOM 1294 N N . ARG A 1 165 ? 16.780 2.875 -17.345 1.00 85.62 165 ARG A N 1
ATOM 1295 C CA . ARG A 1 165 ? 15.694 2.067 -16.749 1.00 85.62 165 ARG A CA 1
ATOM 1296 C C . ARG A 1 165 ? 14.336 2.667 -17.120 1.00 85.62 165 ARG A C 1
ATOM 1298 O O . ARG A 1 165 ? 14.121 3.859 -16.917 1.00 85.62 165 ARG A O 1
ATOM 1305 N N . HIS A 1 166 ? 13.409 1.863 -17.633 1.00 90.56 166 HIS A N 1
ATOM 1306 C CA . HIS A 1 166 ? 12.070 2.312 -18.018 1.00 90.56 166 HIS A CA 1
ATOM 1307 C C . HIS A 1 166 ? 11.021 1.243 -17.701 1.00 90.56 166 HIS A C 1
ATOM 1309 O O . HIS A 1 166 ? 10.994 0.183 -18.325 1.00 90.56 166 HIS A O 1
ATOM 1315 N N . LEU A 1 167 ? 10.140 1.549 -16.747 1.00 93.56 167 LEU A N 1
ATOM 1316 C CA . LEU A 1 167 ? 8.882 0.835 -16.554 1.00 93.56 167 LEU A CA 1
ATOM 1317 C C . LEU A 1 167 ? 7.746 1.774 -16.953 1.00 93.56 167 LEU A C 1
ATOM 1319 O O . LEU A 1 167 ? 7.750 2.938 -16.554 1.00 93.56 167 LEU A O 1
ATOM 1323 N N . GLN A 1 168 ? 6.793 1.263 -17.722 1.00 96.00 168 GLN A N 1
ATOM 1324 C CA . GLN A 1 168 ? 5.565 1.969 -18.053 1.00 96.00 168 GLN A CA 1
ATOM 1325 C C . GLN A 1 168 ? 4.441 1.439 -17.167 1.00 96.00 168 GLN A C 1
ATOM 1327 O O . GLN A 1 168 ? 4.166 0.239 -17.168 1.00 96.00 168 GLN A O 1
ATOM 1332 N N . GLY A 1 169 ? 3.820 2.340 -16.408 1.00 96.56 169 GLY A N 1
ATOM 1333 C CA . GLY A 1 169 ? 2.726 2.016 -15.503 1.00 96.56 169 GLY A CA 1
ATOM 1334 C C . GLY A 1 169 ? 1.372 2.487 -16.018 1.00 96.56 169 GLY A C 1
ATOM 1335 O O . GLY A 1 169 ? 1.282 3.516 -16.690 1.00 96.56 169 GLY A O 1
ATOM 1336 N N . CYS A 1 170 ? 0.316 1.755 -15.679 1.00 97.38 170 CYS A N 1
ATOM 1337 C CA . CYS A 1 170 ? -1.061 2.229 -15.784 1.00 97.38 170 CYS A CA 1
ATOM 1338 C C . CYS A 1 170 ? -1.929 1.634 -14.672 1.00 97.38 170 CYS A C 1
ATOM 1340 O O . CYS A 1 170 ? -1.507 0.727 -13.951 1.00 97.38 170 CYS A O 1
ATOM 1342 N N . TYR A 1 171 ? -3.145 2.158 -14.548 1.00 97.94 171 TYR A N 1
ATOM 1343 C CA . TYR A 1 171 ? -4.138 1.675 -13.601 1.00 97.94 171 TYR A CA 1
ATOM 1344 C C . TYR A 1 171 ? -5.393 1.228 -14.342 1.00 97.94 171 TYR A C 1
ATOM 1346 O O . TYR A 1 171 ? -5.771 1.841 -15.343 1.00 97.94 171 TYR A O 1
ATOM 1354 N N . ILE A 1 172 ? -6.029 0.180 -13.830 1.00 96.38 172 ILE A N 1
ATOM 1355 C CA . ILE A 1 172 ? -7.369 -0.259 -14.229 1.00 96.38 172 ILE A CA 1
ATOM 1356 C C . ILE A 1 172 ? -8.193 -0.553 -12.979 1.00 96.38 172 ILE A C 1
ATOM 1358 O O . ILE A 1 172 ? -7.654 -0.620 -11.869 1.00 96.38 172 ILE A O 1
ATOM 1362 N N . ASP A 1 173 ? -9.488 -0.775 -13.178 1.00 97.00 173 ASP A N 1
ATOM 1363 C CA . ASP A 1 173 ? -10.389 -1.103 -12.087 1.00 97.00 173 ASP A CA 1
ATOM 1364 C C . ASP A 1 173 ? -10.638 -2.613 -11.948 1.00 97.00 173 ASP A C 1
ATOM 1366 O O . ASP A 1 173 ? -10.765 -3.363 -12.921 1.00 97.00 173 ASP A O 1
ATOM 1370 N N . MET A 1 174 ? -10.682 -3.078 -10.702 1.00 96.81 174 MET A N 1
ATOM 1371 C CA . MET A 1 174 ? -10.801 -4.481 -10.323 1.00 96.81 174 MET A CA 1
ATOM 1372 C C . MET A 1 174 ? -12.133 -5.084 -10.786 1.00 96.81 174 MET A C 1
ATOM 1374 O O . MET A 1 174 ? -12.203 -6.266 -11.122 1.00 96.81 174 MET A O 1
ATOM 1378 N N . ASP A 1 175 ? -13.200 -4.289 -10.864 1.00 96.31 175 ASP A N 1
ATOM 1379 C CA . ASP A 1 175 ? -14.484 -4.731 -11.406 1.00 96.31 175 ASP A CA 1
ATOM 1380 C C . ASP A 1 175 ? -14.390 -5.095 -12.896 1.00 96.31 175 ASP A C 1
ATOM 1382 O O . ASP A 1 175 ? -15.035 -6.064 -13.314 1.00 96.31 175 ASP A O 1
ATOM 1386 N N . ALA A 1 176 ? -13.532 -4.422 -13.672 1.00 94.81 176 ALA A N 1
ATOM 1387 C CA . ALA A 1 176 ? -13.259 -4.788 -15.060 1.00 94.81 176 ALA A CA 1
ATOM 1388 C C . ALA A 1 176 ? -12.581 -6.166 -15.153 1.00 94.81 176 ALA A C 1
ATOM 1390 O O . ALA A 1 176 ? -12.984 -6.992 -15.979 1.00 94.81 176 ALA A O 1
ATOM 1391 N N . ILE A 1 177 ? -11.625 -6.461 -14.259 1.00 95.12 177 ILE A N 1
ATOM 1392 C CA . ILE A 1 177 ? -11.003 -7.794 -14.155 1.00 95.12 177 ILE A CA 1
ATOM 1393 C C . ILE A 1 177 ? -12.052 -8.843 -13.794 1.00 95.12 177 ILE A C 1
ATOM 1395 O O . ILE A 1 177 ? -12.164 -9.864 -14.476 1.00 95.12 177 ILE A O 1
ATOM 1399 N N . TRP A 1 178 ? -12.860 -8.596 -12.761 1.00 95.81 178 TRP A N 1
ATOM 1400 C CA . TRP A 1 178 ? -13.887 -9.549 -12.343 1.00 95.81 178 TRP A CA 1
ATOM 1401 C C . TRP A 1 178 ? -14.949 -9.782 -13.417 1.00 95.81 178 TRP A C 1
ATOM 1403 O O . TRP A 1 178 ? -15.439 -10.902 -13.569 1.00 95.81 178 TRP A O 1
ATOM 1413 N N . SER A 1 179 ? -15.307 -8.745 -14.176 1.00 96.69 179 SER A N 1
ATOM 1414 C CA . SER A 1 179 ? -16.215 -8.855 -15.316 1.00 96.69 179 SER A CA 1
ATOM 1415 C C . SER A 1 179 ? -15.649 -9.786 -16.388 1.00 96.69 179 SER A C 1
ATOM 1417 O O . SER A 1 179 ? -16.319 -10.743 -16.782 1.00 96.69 179 SER A O 1
ATOM 1419 N N . ALA A 1 180 ? -14.394 -9.574 -16.795 1.00 94.94 180 ALA A N 1
ATOM 1420 C CA . ALA A 1 180 ? -13.717 -10.423 -17.771 1.00 94.94 180 ALA A CA 1
ATOM 1421 C C . ALA A 1 180 ? -13.565 -11.872 -17.274 1.00 94.94 180 ALA A C 1
ATOM 1423 O O . ALA A 1 180 ? -13.842 -12.810 -18.023 1.00 94.94 180 ALA A O 1
ATOM 1424 N N . ALA A 1 181 ? -13.203 -12.066 -16.002 1.00 94.50 181 ALA A N 1
ATOM 1425 C CA . ALA A 1 181 ? -13.062 -13.388 -15.395 1.00 94.50 181 A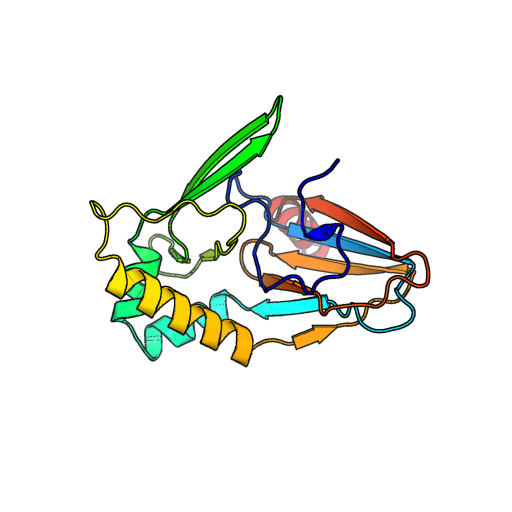LA A CA 1
ATOM 1426 C C . ALA A 1 181 ? -14.381 -14.175 -15.419 1.00 94.50 181 ALA A C 1
ATOM 1428 O O . ALA A 1 181 ? -14.396 -15.323 -15.857 1.00 94.50 181 ALA A O 1
ATOM 1429 N N . ARG A 1 182 ? -15.505 -13.549 -15.035 1.00 96.00 182 ARG A N 1
ATOM 1430 C CA . ARG A 1 182 ? -16.836 -14.182 -15.091 1.00 96.00 182 ARG A CA 1
ATOM 1431 C C . ARG A 1 182 ? -17.234 -14.592 -16.507 1.00 96.00 182 ARG A C 1
ATOM 1433 O O . ARG A 1 182 ? -17.846 -15.641 -16.689 1.00 96.00 182 ARG A O 1
ATOM 1440 N N . GLN A 1 183 ? -16.897 -13.785 -17.513 1.00 95.12 183 GLN A N 1
ATOM 1441 C CA . GLN A 1 183 ? -17.168 -14.138 -18.909 1.00 95.12 183 GLN A CA 1
ATOM 1442 C C . GLN A 1 183 ? -16.304 -15.306 -19.392 1.00 95.12 183 GLN A C 1
ATOM 1444 O O . GLN A 1 183 ? -16.785 -16.136 -20.160 1.00 95.12 183 GLN A O 1
ATOM 1449 N N . ALA A 1 184 ? -15.046 -15.378 -18.955 1.00 92.12 184 ALA A N 1
ATOM 1450 C CA . ALA A 1 184 ? -14.134 -16.453 -19.326 1.00 92.12 184 ALA A CA 1
ATOM 1451 C C . ALA A 1 184 ? -14.521 -17.799 -18.695 1.00 92.12 184 ALA A C 1
ATOM 1453 O O . ALA A 1 184 ? -14.385 -18.82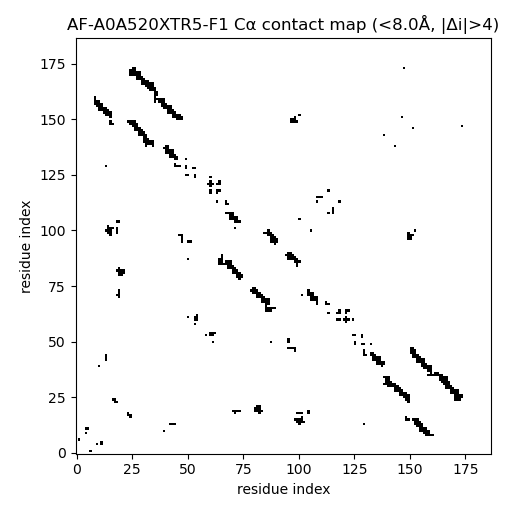1 -19.354 1.00 92.12 184 ALA A O 1
ATOM 1454 N N . THR A 1 185 ? -15.029 -17.805 -17.458 1.00 88.06 185 THR A N 1
ATOM 1455 C CA . THR A 1 185 ? -15.443 -19.032 -16.749 1.00 88.06 185 THR A CA 1
ATOM 1456 C C . THR A 1 185 ? -16.848 -19.520 -17.103 1.00 88.06 185 THR A C 1
ATOM 1458 O O . THR A 1 185 ? -17.213 -20.633 -16.741 1.00 88.06 185 THR A O 1
ATOM 1461 N N . SER A 1 186 ? -17.642 -18.697 -17.793 1.00 79.88 186 SER A N 1
ATOM 1462 C CA . SER A 1 186 ? -18.980 -19.068 -18.279 1.00 79.88 186 SER A CA 1
ATOM 1463 C C . SER A 1 186 ? -18.961 -19.733 -19.665 1.00 79.88 186 SER A C 1
ATOM 1465 O O . SER A 1 186 ? -20.027 -20.037 -20.202 1.00 79.88 186 SER A O 1
ATOM 1467 N N . LYS A 1 187 ? -17.778 -19.907 -20.265 1.00 55.41 187 LYS A N 1
ATOM 1468 C CA . LYS A 1 187 ? -17.551 -20.617 -21.530 1.00 55.41 187 LYS A CA 1
ATOM 1469 C C . LYS A 1 187 ? -16.927 -21.977 -21.259 1.00 55.41 187 LYS A C 1
ATOM 1471 O O . LYS A 1 187 ? -17.271 -22.908 -22.016 1.00 55.41 187 LYS A O 1
#

Nearest PDB structures (foldseek):
  6npb-assembly1_A  TM=9.593E-01  e=2.106E-20  Leisingera caerulea
  6npc-assembly1_B  TM=9.208E-01  e=4.204E-18  Leisingera caerulea
  3o2g-assembly1_A  TM=9.132E-01  e=5.984E-18  Homo sapiens
  7qtg-assembly1_B-2  TM=8.124E-01  e=1.134E-08  Streptomyces sp. Tu6071
  5bkc-assembly1_B  TM=7.784E-01  e=8.385E-08  Delftia acidovorans

Secondary structure (DSSP, 8-state):
----GGGSSS-EEEE-S-TTSSSPP-EEEEEEEE--SSB--EEEEEHHHHHHHHHHH-HHHHHHHHHS-EEEEEEETTEEEEEEE-SEEE-TTS-EEEE---TTTBPPPPTTTS-HHHHHHHHHHHHHHHHHT-EEEPPPTT-EEEEETTTEEEEE--B--SS--EEEEEEE-HHHHHHHHHHHHT-